Protein AF-0000000080247650 (afdb_homodimer)

Organism: Ramazzottius varieornatus (NCBI:txid947166)

Solvent-accessible surface area (backbone atoms only — not comparable to full-atom values): 14154 Å² total; per-residue (Å²): 107,68,68,38,51,49,52,42,50,51,51,51,51,50,48,49,50,52,47,32,73,72,45,49,34,56,48,49,20,50,27,23,45,45,31,19,51,34,43,67,38,80,85,49,50,74,67,52,28,52,52,46,32,49,57,30,49,45,56,54,50,51,48,49,47,54,49,49,50,53,52,51,50,51,51,49,52,52,50,52,45,45,50,52,36,49,53,53,39,57,72,63,60,78,57,85,84,48,50,66,64,41,52,52,48,38,50,52,42,44,39,49,40,36,53,56,53,54,60,48,43,59,58,51,51,53,52,50,52,54,55,44,55,62,63,75,101,107,67,66,36,51,49,51,42,50,51,51,50,52,51,49,50,52,51,47,33,72,72,44,50,34,57,47,47,20,51,28,23,45,46,32,18,50,35,42,65,40,82,84,50,51,73,67,52,27,52,52,45,32,48,56,30,48,43,55,51,49,49,46,50,48,52,52,50,50,52,51,51,51,52,51,49,52,51,49,53,45,44,51,52,34,48,52,54,39,58,70,63,60,76,56,86,84,49,52,66,64,41,50,51,50,37,50,52,41,44,40,49,41,34,53,56,53,54,62,48,43,59,57,49,51,51,52,48,50,56,55,45,57,63,62,75,102

pLDDT: mean 91.42, std 8.8, range [55.0, 98.5]

InterPro domains:
  IPR008560 Protein of unknown function DUF842, eukaryotic [PF05811] (5-130)
  IPR008560 Protein of unknown function DUF842, eukaryotic [PTHR21096] (1-135)

Radius of gyration: 30.45 Å; Cα contacts (8 Å, |Δi|>4): 215; chains: 2; bounding box: 50×93×48 Å

Secondary structure (DSSP, 8-state):
-HHHHHHHHHHHHHHHHHHIIIIIHHHHHHHHHHHHHHHH-TTS-HHHHHHHHHHHHHHHHHHHHHHHHHHHHHHHHHHHHHHHHHHHHHHH--SGGGHHHHHHHHHHHHHHHHHHHHHHHHHHHHHHHHHHHHHH-/-HHHHHHHHHHHHHHHHHHIIIIIHHHHHHHHHHHHHHHH-TTS-HHHHHHHHHHHHHHHHHHHHHHHHHHHHHHHHHHHHHHHHHHHHHHH--SGGGHHHHHHHHHHHHHHHHHHHHHHHHHHHHHHHHHHHHHH-

Structure (mmCIF, N/CA/C/O backbone):
data_AF-0000000080247650-model_v1
#
loop_
_entity.id
_entity.type
_entity.pdbx_description
1 polymer 'Protein FAM136A'
#
loop_
_atom_site.group_PDB
_atom_site.id
_atom_site.type_symbol
_atom_site.label_atom_id
_atom_site.label_alt_id
_atom_site.label_comp_id
_atom_site.label_asym_id
_atom_site.label_entity_id
_atom_site.label_seq_id
_atom_site.pdbx_PDB_ins_code
_atom_site.Cartn_x
_atom_site.Cartn_y
_atom_site.Cartn_z
_atom_site.occupancy
_atom_site.B_iso_or_equiv
_atom_site.auth_seq_id
_atom_site.auth_comp_id
_atom_site.auth_asym_id
_atom_site.auth_atom_id
_atom_site.pdbx_PDB_model_num
ATOM 1 N N . MET A 1 1 ? -12.008 -36.406 -5.602 1 73.75 1 MET A N 1
ATOM 2 C CA . MET A 1 1 ? -12.094 -35 -6.02 1 73.75 1 MET A CA 1
ATOM 3 C C . MET A 1 1 ? -11.016 -34.156 -5.34 1 73.75 1 MET A C 1
ATOM 5 O O . MET A 1 1 ? -10.391 -33.312 -5.977 1 73.75 1 MET A O 1
ATOM 9 N N . GLU A 1 2 ? -10.586 -34.656 -4.125 1 75.88 2 GLU A N 1
ATOM 10 C CA . GLU A 1 2 ? -9.594 -33.969 -3.318 1 75.88 2 GLU A CA 1
ATOM 11 C C . GLU A 1 2 ? -8.203 -34.062 -3.934 1 75.88 2 GLU A C 1
ATOM 13 O O . GLU A 1 2 ? -7.457 -33.094 -3.965 1 75.88 2 GLU A O 1
ATOM 18 N N . ALA A 1 3 ? -7.969 -35.219 -4.562 1 79.75 3 ALA A N 1
ATOM 19 C CA . ALA A 1 3 ? -6.652 -35.438 -5.156 1 79.75 3 ALA A CA 1
ATOM 20 C C . ALA A 1 3 ? -6.465 -34.562 -6.398 1 79.75 3 ALA A C 1
ATOM 22 O O . ALA A 1 3 ? -5.391 -34 -6.609 1 79.75 3 ALA A O 1
ATOM 23 N N . ALA A 1 4 ? -7.512 -34.375 -7.199 1 84.75 4 ALA A N 1
ATOM 24 C CA . ALA A 1 4 ? -7.449 -33.531 -8.398 1 84.75 4 ALA A CA 1
ATOM 25 C C . ALA A 1 4 ? -7.277 -32.062 -8.031 1 84.75 4 ALA A C 1
ATOM 27 O O . ALA A 1 4 ? -6.484 -31.359 -8.656 1 84.75 4 ALA A O 1
ATOM 28 N N . GLN A 1 5 ? -7.953 -31.719 -7.055 1 89.06 5 GLN A N 1
ATOM 29 C CA . GLN A 1 5 ? -7.855 -30.328 -6.598 1 89.06 5 GLN A CA 1
ATOM 30 C C . GLN A 1 5 ? -6.449 -30.016 -6.098 1 89.06 5 GLN A C 1
ATOM 32 O O . GLN A 1 5 ? -5.898 -28.953 -6.406 1 89.06 5 GLN A O 1
ATOM 37 N N . LYS A 1 6 ? -5.902 -30.875 -5.316 1 92.88 6 LYS A N 1
ATOM 38 C CA . LYS A 1 6 ? -4.562 -30.672 -4.773 1 92.88 6 LYS A CA 1
ATOM 39 C C . LYS A 1 6 ? -3.52 -30.656 -5.883 1 92.88 6 LYS A C 1
ATOM 41 O O . LYS A 1 6 ? -2.566 -29.875 -5.832 1 92.88 6 LYS A O 1
ATOM 46 N N . LYS A 1 7 ? -3.732 -31.484 -6.812 1 92.94 7 LYS A N 1
ATOM 47 C CA . LYS A 1 7 ? -2.826 -31.531 -7.953 1 92.94 7 LYS A CA 1
ATOM 48 C C . LYS A 1 7 ? -2.812 -30.188 -8.688 1 92.94 7 LYS A C 1
ATOM 50 O O . LYS A 1 7 ? -1.747 -29.688 -9.055 1 92.94 7 LYS A O 1
ATOM 55 N N . VAL A 1 8 ? -3.973 -29.625 -8.883 1 93.81 8 VAL A N 1
ATOM 56 C CA . VAL A 1 8 ? -4.094 -28.328 -9.562 1 93.81 8 VAL A CA 1
ATOM 57 C C . VAL A 1 8 ? -3.459 -27.234 -8.703 1 93.81 8 VAL A C 1
ATOM 59 O O . VAL A 1 8 ? -2.711 -26.406 -9.211 1 93.81 8 VAL A O 1
ATOM 62 N N . GLU A 1 9 ? -3.734 -27.297 -7.461 1 94.25 9 GLU A N 1
ATOM 63 C CA . GLU A 1 9 ? -3.184 -26.312 -6.539 1 94.25 9 GLU A CA 1
ATOM 64 C C . GLU A 1 9 ? -1.658 -26.344 -6.539 1 94.25 9 GLU A C 1
ATOM 66 O O . GLU A 1 9 ? -1.009 -25.297 -6.562 1 94.25 9 GLU A O 1
ATOM 71 N N . ASP A 1 10 ? -1.132 -27.484 -6.484 1 95.69 10 ASP A N 1
ATOM 72 C CA . ASP A 1 10 ? 0.319 -27.641 -6.48 1 95.69 10 ASP A CA 1
ATOM 73 C C . ASP A 1 10 ? 0.935 -27.125 -7.777 1 95.69 10 ASP A C 1
ATOM 75 O O . ASP A 1 10 ? 1.983 -26.484 -7.762 1 95.69 10 ASP A O 1
ATOM 79 N N . ALA A 1 11 ? 0.29 -27.438 -8.805 1 95.62 11 ALA A N 1
ATOM 80 C CA . ALA A 1 11 ? 0.782 -27 -10.109 1 95.62 11 ALA A CA 1
ATOM 81 C C . ALA A 1 11 ? 0.75 -25.469 -10.211 1 95.62 11 ALA A C 1
ATOM 83 O O . ALA A 1 11 ? 1.702 -24.859 -10.703 1 95.62 11 ALA A O 1
ATOM 84 N N . VAL A 1 12 ? -0.323 -24.875 -9.742 1 96.06 12 VAL A N 1
ATOM 85 C CA . VAL A 1 12 ? -0.461 -23.422 -9.766 1 96.06 12 VAL A CA 1
ATOM 86 C C . VAL A 1 12 ? 0.596 -22.797 -8.867 1 96.06 12 VAL A C 1
ATOM 88 O O . VAL A 1 12 ? 1.232 -21.812 -9.242 1 96.06 12 VAL A O 1
ATOM 91 N N . ASN A 1 13 ? 0.796 -23.312 -7.703 1 95.69 13 ASN A N 1
ATOM 92 C CA . ASN A 1 13 ? 1.814 -22.812 -6.789 1 95.69 13 ASN A CA 1
ATOM 93 C C . ASN A 1 13 ? 3.211 -22.906 -7.395 1 95.69 13 ASN A C 1
ATOM 95 O O . ASN A 1 13 ? 4.039 -22.016 -7.207 1 95.69 13 ASN A O 1
ATOM 99 N N . GLY A 1 14 ? 3.404 -24 -8.055 1 95.69 14 GLY A N 1
ATOM 100 C CA . GLY A 1 14 ? 4.664 -24.141 -8.766 1 95.69 14 GLY A CA 1
ATOM 101 C C . GLY A 1 14 ? 4.871 -23.078 -9.82 1 95.69 14 GLY A C 1
ATOM 102 O O . GLY A 1 14 ? 5.953 -22.5 -9.922 1 95.69 14 GLY A O 1
ATOM 103 N N . MET A 1 15 ? 3.826 -22.844 -10.531 1 95.75 15 MET A N 1
ATOM 104 C CA . MET A 1 15 ? 3.869 -21.797 -11.547 1 95.75 15 MET A CA 1
ATOM 105 C C . MET A 1 15 ? 4.117 -20.438 -10.914 1 95.75 15 MET A C 1
ATOM 107 O O . MET A 1 15 ? 4.938 -19.656 -11.406 1 95.75 15 MET A O 1
ATOM 111 N N . LEU A 1 16 ? 3.465 -20.156 -9.914 1 96.19 16 LEU A N 1
ATOM 112 C CA . LEU A 1 16 ? 3.602 -18.875 -9.227 1 96.19 16 LEU A CA 1
ATOM 113 C C . LEU A 1 16 ? 5.027 -18.672 -8.719 1 96.19 16 LEU A C 1
ATOM 115 O O . LEU A 1 16 ? 5.586 -17.578 -8.828 1 96.19 16 LEU A O 1
ATOM 119 N N . ASN A 1 17 ? 5.543 -19.656 -8.156 1 95.38 17 ASN A N 1
ATOM 120 C CA . ASN A 1 17 ? 6.91 -19.594 -7.66 1 95.38 17 ASN A CA 1
ATOM 121 C C . ASN A 1 17 ? 7.91 -19.359 -8.789 1 95.38 17 ASN A C 1
ATOM 123 O O . ASN A 1 17 ? 8.883 -18.625 -8.617 1 95.38 17 ASN A O 1
ATOM 127 N N . GLU A 1 18 ? 7.672 -20.031 -9.812 1 95.31 18 GLU A N 1
ATOM 128 C CA . GLU A 1 18 ? 8.539 -19.844 -10.969 1 95.31 18 GLU A CA 1
ATOM 129 C C . GLU A 1 18 ? 8.477 -18.406 -11.484 1 95.31 18 GLU A C 1
ATOM 131 O O . GLU A 1 18 ? 9.508 -17.781 -11.734 1 95.31 18 GLU A O 1
ATOM 136 N N . ILE A 1 19 ? 7.293 -17.891 -11.594 1 95.5 19 ILE A N 1
ATOM 137 C CA . ILE A 1 19 ? 7.086 -16.531 -12.078 1 95.5 19 ILE A CA 1
ATOM 138 C C . ILE A 1 19 ? 7.688 -15.523 -11.094 1 95.5 19 ILE A C 1
ATOM 140 O O . ILE A 1 19 ? 8.32 -14.547 -11.5 1 95.5 19 ILE A O 1
ATOM 144 N N . ASP A 1 20 ? 7.484 -15.75 -9.906 1 95.19 20 ASP A N 1
ATOM 145 C CA . ASP A 1 20 ? 8.016 -14.883 -8.859 1 95.19 20 ASP A CA 1
ATOM 146 C C . ASP A 1 20 ? 9.539 -14.805 -8.938 1 95.19 20 ASP A C 1
ATOM 148 O O . ASP A 1 20 ? 10.102 -13.711 -9.016 1 95.19 20 ASP A O 1
ATOM 152 N N . THR A 1 21 ? 10.18 -15.922 -9.016 1 93.44 21 THR A N 1
ATOM 153 C CA . THR A 1 21 ? 11.633 -15.992 -8.969 1 93.44 21 THR A CA 1
ATOM 154 C C . THR A 1 21 ? 12.242 -15.445 -10.258 1 93.44 21 THR A C 1
ATOM 156 O O . THR A 1 21 ? 13.32 -14.852 -10.234 1 93.44 21 THR A O 1
ATOM 159 N N . SER A 1 22 ? 11.508 -15.555 -11.219 1 91.81 22 SER A N 1
ATOM 160 C CA . SER A 1 22 ? 12.086 -15.164 -12.5 1 91.81 22 SER A CA 1
ATOM 161 C C . SER A 1 22 ? 11.867 -13.68 -12.781 1 91.81 22 SER A C 1
ATOM 163 O O . SER A 1 22 ? 12.719 -13.023 -13.383 1 91.81 22 SER A O 1
ATOM 165 N N . HIS A 1 23 ? 10.703 -13.164 -12.359 1 93.19 23 HIS A N 1
ATOM 166 C CA . HIS A 1 23 ? 10.383 -11.82 -12.828 1 93.19 23 HIS A CA 1
ATOM 167 C C . HIS A 1 23 ? 9.844 -10.961 -11.695 1 93.19 23 HIS A C 1
ATOM 169 O O . HIS A 1 23 ? 10.359 -9.859 -11.445 1 93.19 23 HIS A O 1
ATOM 175 N N . LEU A 1 24 ? 8.906 -11.453 -10.961 1 94.5 24 LEU A N 1
ATOM 176 C CA . LEU A 1 24 ? 8.125 -10.617 -10.062 1 94.5 24 LEU A CA 1
ATOM 177 C C . LEU A 1 24 ? 8.984 -10.102 -8.914 1 94.5 24 LEU A C 1
ATOM 179 O O . LEU A 1 24 ? 8.875 -8.93 -8.531 1 94.5 24 LEU A O 1
ATOM 183 N N . ARG A 1 25 ? 9.797 -10.969 -8.43 1 94.19 25 ARG A N 1
ATOM 184 C CA . ARG A 1 25 ? 10.672 -10.578 -7.324 1 94.19 25 ARG A CA 1
ATOM 185 C C . ARG A 1 25 ? 11.586 -9.43 -7.73 1 94.19 25 ARG A C 1
ATOM 187 O O . 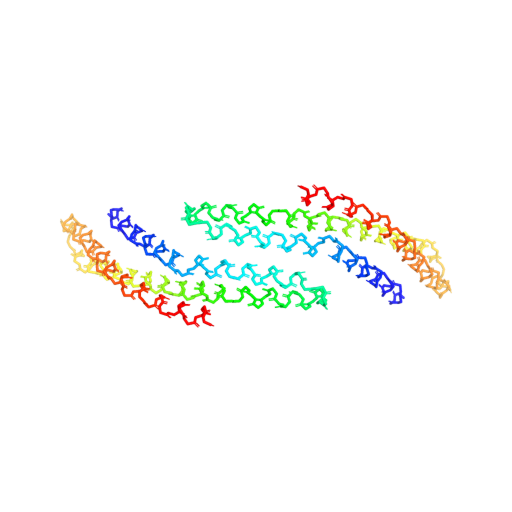ARG A 1 25 ? 11.766 -8.469 -6.977 1 94.19 25 ARG A O 1
ATOM 194 N N . ASN A 1 26 ? 12.141 -9.523 -8.836 1 94 26 ASN A N 1
ATOM 195 C CA . ASN A 1 26 ? 13.016 -8.469 -9.336 1 94 26 ASN A CA 1
ATOM 196 C C . ASN A 1 26 ? 12.25 -7.176 -9.602 1 94 26 ASN A C 1
ATOM 198 O O . ASN A 1 26 ? 12.742 -6.086 -9.312 1 94 26 ASN A O 1
ATOM 202 N N . LEU A 1 27 ? 11.125 -7.332 -10.148 1 95.12 27 LEU A N 1
ATOM 203 C CA . LEU A 1 27 ? 10.281 -6.172 -10.406 1 95.12 27 LEU A CA 1
ATOM 204 C C . LEU A 1 27 ? 9.945 -5.449 -9.102 1 95.12 27 LEU A C 1
ATOM 206 O O . LEU A 1 27 ? 9.977 -4.219 -9.039 1 95.12 27 LEU A O 1
ATOM 210 N N . GLN A 1 28 ? 9.602 -6.164 -8.117 1 96 28 GLN A N 1
ATOM 211 C CA . GLN A 1 28 ? 9.305 -5.586 -6.809 1 96 28 GLN A CA 1
ATOM 212 C C . GLN A 1 28 ? 10.516 -4.867 -6.23 1 96 28 GLN A C 1
ATOM 214 O O . GLN A 1 28 ? 10.406 -3.744 -5.734 1 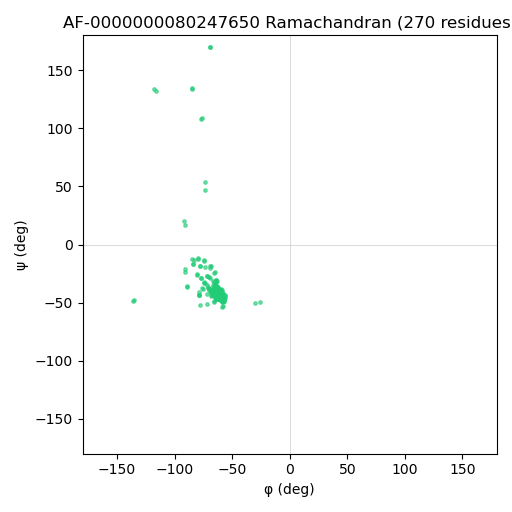96 28 GLN A O 1
ATOM 219 N N . ALA A 1 29 ? 11.695 -5.531 -6.371 1 97.19 29 ALA A N 1
ATOM 220 C CA . ALA A 1 29 ? 12.922 -4.914 -5.883 1 97.19 29 ALA A CA 1
ATOM 221 C C . ALA A 1 29 ? 13.18 -3.576 -6.57 1 97.19 29 ALA A C 1
ATOM 223 O O . ALA A 1 29 ? 13.469 -2.576 -5.91 1 97.19 29 ALA A O 1
ATOM 224 N N . GLN A 1 30 ? 13.055 -3.629 -7.801 1 96.75 30 GLN A N 1
ATOM 225 C CA . GLN A 1 30 ? 13.289 -2.418 -8.578 1 96.75 30 GLN A CA 1
ATOM 226 C C . GLN A 1 30 ? 12.281 -1.33 -8.227 1 96.75 30 GLN A C 1
ATOM 228 O O . GLN A 1 30 ? 12.625 -0.15 -8.156 1 96.75 30 GLN A O 1
ATOM 233 N N . SER A 1 31 ? 11.055 -1.737 -8.086 1 97.5 31 SER A N 1
ATOM 234 C CA . SER A 1 31 ? 10.023 -0.771 -7.73 1 97.5 31 SER A CA 1
ATOM 235 C C . SER A 1 31 ? 10.312 -0.123 -6.383 1 97.5 31 SER A C 1
ATOM 237 O O . SER A 1 31 ? 10.156 1.09 -6.223 1 97.5 31 SER A O 1
ATOM 239 N N . PHE A 1 32 ? 10.719 -0.886 -5.398 1 98.19 32 PHE A N 1
ATOM 240 C CA . PHE A 1 32 ? 11.039 -0.345 -4.082 1 98.19 32 PHE A CA 1
ATOM 241 C C . PHE A 1 32 ? 12.258 0.57 -4.156 1 98.19 32 PHE A C 1
ATOM 243 O O . PHE A 1 32 ? 12.305 1.607 -3.492 1 98.19 32 PHE A O 1
ATOM 250 N N . LYS A 1 33 ? 13.227 0.207 -4.945 1 98.5 33 LYS A N 1
ATOM 251 C CA . LYS A 1 33 ? 14.383 1.075 -5.148 1 98.5 33 LYS A CA 1
ATOM 252 C C . LYS A 1 33 ? 13.977 2.393 -5.801 1 98.5 33 LYS A C 1
ATOM 254 O O . LYS A 1 33 ? 14.484 3.455 -5.438 1 98.5 33 LYS A O 1
ATOM 259 N N . CYS A 1 34 ? 13.148 2.227 -6.742 1 98.06 34 CYS A N 1
ATOM 260 C CA . CYS A 1 34 ? 12.594 3.418 -7.375 1 98.06 34 CYS A CA 1
ATOM 261 C C . CYS A 1 34 ? 11.891 4.301 -6.352 1 98.06 34 CYS A C 1
ATOM 263 O O . CYS A 1 34 ? 12.117 5.512 -6.316 1 98.06 34 CYS A O 1
ATOM 265 N N . CYS A 1 35 ? 11.047 3.754 -5.48 1 98.31 35 CYS A N 1
ATOM 266 C CA . CYS A 1 35 ? 10.344 4.496 -4.441 1 98.31 35 CYS A CA 1
ATOM 267 C C . CYS A 1 35 ? 11.328 5.164 -3.486 1 98.31 35 CYS A C 1
ATOM 269 O O . CYS A 1 35 ? 11.133 6.316 -3.09 1 98.31 35 CYS A O 1
ATOM 271 N N . ALA A 1 36 ? 12.375 4.453 -3.141 1 98.31 36 ALA A N 1
ATOM 272 C CA . ALA A 1 36 ? 13.398 5.016 -2.266 1 98.31 36 ALA A CA 1
ATOM 273 C C . ALA A 1 36 ? 14.062 6.23 -2.912 1 98.31 36 ALA A C 1
ATOM 275 O O . ALA A 1 36 ? 14.312 7.234 -2.244 1 98.31 36 ALA A O 1
ATOM 276 N N . SER A 1 37 ? 14.297 6.102 -4.188 1 98.38 37 SER A N 1
ATOM 277 C CA . SER A 1 37 ? 14.914 7.211 -4.91 1 98.38 37 SER A CA 1
ATOM 278 C C . SER A 1 37 ? 14.016 8.445 -4.91 1 98.38 37 SER A C 1
ATOM 280 O O . SER A 1 37 ? 14.508 9.57 -4.844 1 98.38 37 SER A O 1
ATOM 282 N N . CYS A 1 38 ? 12.734 8.227 -4.992 1 98.12 38 CYS A N 1
ATOM 283 C CA . CYS A 1 38 ? 11.773 9.328 -4.902 1 98.12 38 CYS A CA 1
ATOM 284 C C . CYS A 1 38 ? 11.898 10.047 -3.564 1 98.12 38 CYS A C 1
ATOM 286 O O . CYS A 1 38 ? 11.805 11.273 -3.506 1 98.12 38 CYS A O 1
ATOM 288 N N . CYS A 1 39 ? 12.102 9.328 -2.525 1 97.5 39 CYS A N 1
ATOM 289 C CA . CYS A 1 39 ? 12.172 9.883 -1.177 1 97.5 39 CYS A CA 1
ATOM 290 C C . CYS A 1 39 ? 13.516 10.555 -0.936 1 97.5 39 CYS A C 1
ATOM 292 O O . CYS A 1 39 ? 13.602 11.539 -0.197 1 97.5 39 CYS A O 1
ATOM 294 N N . ASP A 1 40 ? 14.539 10.055 -1.621 1 97.19 40 ASP A N 1
ATOM 295 C CA . ASP A 1 40 ? 15.891 10.578 -1.431 1 97.19 40 ASP A CA 1
ATOM 296 C C . ASP A 1 40 ? 16.078 11.906 -2.164 1 97.19 40 ASP A C 1
ATOM 298 O O . ASP A 1 40 ? 17.016 12.648 -1.891 1 97.19 40 ASP A O 1
ATOM 302 N N . ASP A 1 41 ? 15.203 12.102 -3.061 1 96.38 41 ASP A N 1
ATOM 303 C CA . ASP A 1 41 ? 15.281 13.352 -3.803 1 96.38 41 ASP A CA 1
ATOM 304 C C . ASP A 1 41 ? 14.75 14.516 -2.973 1 96.38 41 ASP A C 1
ATOM 306 O O . ASP A 1 41 ? 13.539 14.734 -2.902 1 96.38 41 ASP A O 1
ATOM 310 N N . THR A 1 42 ? 15.617 15.422 -2.492 1 92.88 42 THR A N 1
ATOM 311 C CA . THR A 1 42 ? 15.258 16.484 -1.556 1 92.88 42 THR A CA 1
ATOM 312 C C . THR A 1 42 ? 14.602 17.641 -2.285 1 92.88 42 THR A C 1
ATOM 314 O O . THR A 1 42 ? 14 18.516 -1.654 1 92.88 42 THR A O 1
ATOM 317 N N . LYS A 1 43 ? 14.672 17.641 -3.51 1 94.88 43 LYS A N 1
ATOM 318 C CA . LYS A 1 43 ? 14.086 18.719 -4.285 1 94.88 43 LYS A CA 1
ATOM 319 C C . LYS A 1 43 ? 12.594 18.5 -4.52 1 94.88 43 LYS A C 1
ATOM 321 O O . LYS A 1 43 ? 11.875 19.422 -4.898 1 94.88 43 LYS A O 1
ATOM 326 N N . LYS A 1 44 ? 12.117 17.344 -4.258 1 95.5 44 LYS A N 1
ATOM 327 C CA . LYS A 1 44 ? 10.711 17.031 -4.504 1 95.5 44 LYS A CA 1
ATOM 328 C C . LYS A 1 44 ? 9.836 17.469 -3.328 1 95.5 44 LYS A C 1
ATOM 330 O O . LYS A 1 44 ? 10.188 17.219 -2.17 1 95.5 44 LYS A O 1
ATOM 335 N N . THR A 1 45 ? 8.797 18.078 -3.744 1 94.25 45 THR A N 1
ATOM 336 C CA . THR A 1 45 ? 7.777 18.359 -2.734 1 94.25 45 THR A CA 1
ATOM 337 C C . THR A 1 45 ? 7.102 17.062 -2.283 1 94.25 45 THR A C 1
ATOM 339 O O . THR A 1 45 ? 7.293 16 -2.896 1 94.25 45 THR A O 1
ATOM 342 N N . MET A 1 46 ? 6.305 17.062 -1.254 1 93.38 46 MET A N 1
ATOM 343 C CA . MET A 1 46 ? 5.559 15.906 -0.77 1 93.38 46 MET A CA 1
ATOM 344 C C . MET A 1 46 ? 4.633 15.367 -1.853 1 93.38 46 MET A C 1
ATOM 346 O O . MET A 1 46 ? 4.531 14.156 -2.037 1 93.38 46 MET A O 1
ATOM 350 N N . GLU A 1 47 ? 3.998 16.281 -2.535 1 94.06 47 GLU A N 1
ATOM 351 C CA . GLU A 1 47 ? 3.068 15.875 -3.586 1 94.06 47 GLU A CA 1
ATOM 352 C C . GLU A 1 47 ? 3.803 15.227 -4.758 1 94.06 47 GLU A C 1
ATOM 354 O O . GLU A 1 47 ? 3.371 14.195 -5.273 1 94.06 47 GLU A O 1
ATOM 359 N N . ASP A 1 48 ? 4.867 15.82 -5.105 1 96.75 48 ASP A N 1
ATOM 360 C CA . ASP A 1 48 ? 5.66 15.273 -6.199 1 96.75 48 ASP A CA 1
ATOM 361 C C . ASP A 1 48 ? 6.23 13.906 -5.832 1 96.75 48 ASP A C 1
ATOM 363 O O . ASP A 1 48 ? 6.285 13 -6.672 1 96.75 48 ASP A O 1
ATOM 367 N N . ARG A 1 49 ? 6.656 13.828 -4.676 1 96.5 49 ARG A N 1
ATOM 368 C CA . ARG A 1 49 ? 7.176 12.555 -4.188 1 96.5 49 ARG A CA 1
ATOM 369 C C . ARG A 1 49 ? 6.098 11.477 -4.215 1 96.5 49 ARG A C 1
ATOM 371 O O . ARG A 1 49 ? 6.355 10.344 -4.645 1 96.5 49 ARG A O 1
ATOM 378 N N . GLN A 1 50 ? 4.895 11.852 -3.797 1 95.75 50 GLN A N 1
ATOM 379 C CA . GLN A 1 50 ? 3.783 10.906 -3.832 1 95.75 50 GLN A CA 1
ATOM 380 C C . GLN A 1 50 ? 3.484 10.461 -5.262 1 95.75 50 GLN A C 1
ATOM 382 O O . GLN A 1 50 ? 3.232 9.281 -5.508 1 95.75 50 GLN A O 1
ATOM 387 N N . ARG A 1 51 ? 3.545 11.336 -6.168 1 97.19 51 ARG A N 1
ATOM 388 C CA . ARG A 1 51 ? 3.346 11 -7.574 1 97.19 51 ARG A CA 1
ATOM 389 C C . ARG A 1 51 ? 4.453 10.086 -8.078 1 97.19 51 ARG A C 1
ATOM 391 O O . ARG A 1 51 ? 4.188 9.117 -8.805 1 97.19 51 ARG A O 1
ATOM 398 N N . CYS A 1 52 ? 5.645 10.43 -7.719 1 97.94 52 CYS A N 1
ATOM 399 C CA . CYS A 1 52 ? 6.797 9.609 -8.078 1 97.94 52 CYS A CA 1
ATOM 400 C C . CYS A 1 52 ? 6.648 8.195 -7.535 1 97.94 52 CYS A C 1
ATOM 402 O O . CYS A 1 52 ? 6.816 7.223 -8.273 1 97.94 52 CYS A O 1
ATOM 404 N N . ILE A 1 53 ? 6.316 8.055 -6.285 1 97.81 53 ILE A N 1
ATOM 405 C CA . ILE A 1 53 ? 6.117 6.758 -5.652 1 97.81 53 ILE A CA 1
ATOM 406 C C . ILE A 1 53 ? 4.992 6.008 -6.359 1 97.81 53 ILE A C 1
ATOM 408 O O . ILE A 1 53 ? 5.105 4.805 -6.617 1 97.81 53 ILE A O 1
ATOM 412 N N . GLY A 1 54 ? 3.938 6.664 -6.676 1 97.44 54 GLY A N 1
ATOM 413 C CA . GLY A 1 54 ? 2.838 6.055 -7.402 1 97.44 54 GLY A CA 1
ATOM 414 C C . GLY A 1 54 ? 3.256 5.48 -8.742 1 97.44 54 GLY A C 1
ATOM 415 O O . GLY A 1 54 ? 2.82 4.391 -9.117 1 97.44 54 GLY A O 1
ATOM 416 N N . SER A 1 55 ? 4.074 6.238 -9.406 1 96.44 55 SER A N 1
ATOM 417 C CA . SER A 1 55 ? 4.59 5.781 -10.695 1 96.44 55 SER A CA 1
ATOM 418 C C . SER A 1 55 ? 5.445 4.527 -10.531 1 96.44 55 SER A C 1
ATOM 420 O O . SER A 1 55 ? 5.367 3.605 -11.352 1 96.44 55 SER A O 1
ATOM 422 N N .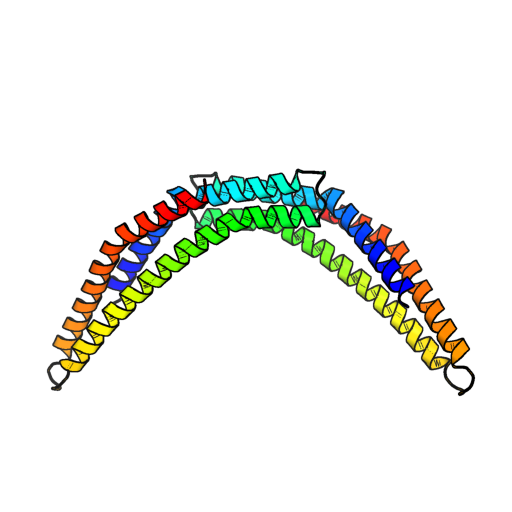 CYS A 1 56 ? 6.199 4.512 -9.523 1 96.56 56 CYS A N 1
ATOM 423 C CA . CYS A 1 56 ? 7.043 3.355 -9.25 1 96.56 56 CYS A CA 1
ATOM 424 C C . CYS A 1 56 ? 6.199 2.123 -8.945 1 96.56 56 CYS A C 1
ATOM 426 O O . CYS A 1 56 ? 6.527 1.019 -9.375 1 96.56 56 CYS A O 1
ATOM 428 N N . MET A 1 57 ? 5.109 2.309 -8.328 1 96.31 57 MET A N 1
ATOM 429 C CA . MET A 1 57 ? 4.273 1.19 -7.895 1 96.31 57 MET A CA 1
ATOM 430 C C . MET A 1 57 ? 3.373 0.716 -9.031 1 96.31 57 MET A C 1
ATOM 432 O O . MET A 1 57 ? 2.85 -0.399 -8.984 1 96.31 57 MET A O 1
ATOM 436 N N . GLU A 1 58 ? 3.264 1.562 -10.008 1 96.19 58 GLU A N 1
ATOM 437 C CA . GLU A 1 58 ? 2.361 1.252 -11.109 1 96.19 58 GLU A CA 1
ATOM 438 C C . GLU A 1 58 ? 2.848 0.035 -11.898 1 96.19 58 GLU A C 1
ATOM 440 O O . GLU A 1 58 ? 2.041 -0.772 -12.359 1 96.19 58 GLU A O 1
ATOM 445 N N . THR A 1 59 ? 4.09 -0.112 -12.07 1 93.38 59 THR A N 1
ATOM 446 C CA . THR A 1 59 ? 4.652 -1.235 -12.812 1 93.38 59 THR A CA 1
ATOM 447 C C . THR A 1 59 ? 4.336 -2.555 -12.117 1 93.38 59 THR A C 1
ATOM 449 O O . THR A 1 59 ? 3.963 -3.533 -12.766 1 93.38 59 THR A O 1
ATOM 452 N N . VAL A 1 60 ? 4.441 -2.574 -10.812 1 94.31 60 VAL A N 1
ATOM 453 C CA . VAL A 1 60 ? 4.137 -3.771 -10.031 1 94.31 60 VAL A CA 1
ATOM 454 C C . VAL A 1 60 ? 2.646 -4.086 -10.125 1 94.31 60 VAL A C 1
ATOM 456 O O . VAL A 1 60 ? 2.256 -5.246 -10.273 1 94.31 60 VAL A O 1
ATOM 459 N N . ALA A 1 61 ? 1.887 -3.051 -10.094 1 96.19 61 ALA A N 1
ATOM 460 C CA . ALA A 1 61 ? 0.441 -3.227 -10.203 1 96.19 61 ALA A CA 1
ATOM 461 C C . ALA A 1 61 ? 0.063 -3.834 -11.547 1 96.19 61 ALA A C 1
ATOM 463 O O . ALA A 1 61 ? -0.776 -4.734 -11.617 1 96.19 61 ALA A O 1
ATOM 464 N N . LYS A 1 62 ? 0.677 -3.342 -12.539 1 96.19 62 LYS A N 1
ATOM 465 C CA . LYS A 1 62 ? 0.419 -3.867 -13.875 1 96.19 62 LYS A CA 1
ATOM 466 C C . LYS A 1 62 ? 0.805 -5.34 -13.977 1 96.19 62 LYS A C 1
ATOM 468 O O . LYS A 1 62 ? 0.081 -6.141 -14.57 1 96.19 62 LYS A O 1
ATOM 473 N N . ALA A 1 63 ? 1.976 -5.637 -13.398 1 95.88 63 ALA A N 1
ATOM 474 C CA . ALA A 1 63 ? 2.424 -7.027 -13.391 1 95.88 63 ALA A CA 1
ATOM 475 C C . ALA A 1 63 ? 1.433 -7.918 -12.656 1 95.88 63 ALA A C 1
ATOM 477 O O . ALA A 1 63 ? 1.12 -9.023 -13.109 1 95.88 63 ALA A O 1
ATOM 478 N N . GLN A 1 64 ? 0.913 -7.473 -11.578 1 95.25 64 GLN A N 1
ATOM 479 C CA . GLN A 1 64 ? -0.071 -8.211 -10.797 1 95.25 64 GLN A CA 1
ATOM 480 C C . GLN A 1 64 ? -1.378 -8.375 -11.57 1 95.25 64 GLN A C 1
ATOM 482 O O . GLN A 1 64 ? -2.037 -9.414 -11.477 1 95.25 64 GLN A O 1
ATOM 487 N N . ASP A 1 65 ? -1.68 -7.371 -12.297 1 96.75 65 ASP A N 1
ATOM 488 C CA . ASP A 1 65 ? -2.889 -7.434 -13.109 1 96.75 65 ASP A CA 1
ATOM 489 C C . ASP A 1 65 ? -2.762 -8.5 -14.195 1 96.75 65 ASP A C 1
ATOM 491 O O . ASP A 1 65 ? -3.699 -9.266 -14.43 1 96.75 65 ASP A O 1
ATOM 495 N N . VAL A 1 66 ? -1.629 -8.516 -14.805 1 96.31 66 VAL A N 1
ATOM 496 C CA . VAL A 1 66 ? -1.367 -9.523 -15.828 1 96.31 66 VAL A CA 1
ATOM 497 C C . VAL A 1 66 ? -1.511 -10.922 -15.227 1 96.31 66 VAL A C 1
ATOM 499 O O . VAL A 1 66 ? -2.23 -11.766 -15.766 1 96.31 66 VAL A O 1
ATOM 502 N N . LEU A 1 67 ? -0.811 -11.141 -14.164 1 96.19 67 LEU A N 1
ATOM 503 C CA . LEU A 1 67 ? -0.871 -12.438 -13.5 1 96.19 67 LEU A CA 1
ATOM 504 C C . LEU A 1 67 ? -2.297 -12.766 -13.07 1 96.19 67 LEU A C 1
ATOM 506 O O . LEU A 1 67 ? -2.764 -13.891 -13.258 1 96.19 67 LEU A O 1
ATOM 510 N N . GLY A 1 68 ? -3.021 -11.812 -12.5 1 95.94 68 GLY A N 1
ATOM 511 C CA . GLY A 1 68 ? -4.395 -12.008 -12.062 1 95.94 68 GLY A CA 1
ATOM 512 C C . GLY A 1 68 ? -5.332 -12.398 -13.195 1 95.94 68 GLY A C 1
ATOM 513 O O . GLY A 1 68 ? -6.168 -13.289 -13.031 1 95.94 68 GLY A O 1
ATOM 514 N N . HIS A 1 69 ? -5.129 -11.758 -14.25 1 96.56 69 HIS A N 1
ATOM 515 C CA . HIS A 1 69 ? -5.961 -12.062 -15.414 1 96.56 69 HIS A CA 1
ATOM 516 C C . HIS A 1 69 ? -5.73 -13.484 -15.906 1 96.56 69 HIS A C 1
ATOM 518 O O . HIS A 1 69 ? -6.688 -14.219 -16.172 1 96.56 69 HIS A O 1
ATOM 524 N N . GLU A 1 70 ? -4.5 -13.82 -15.945 1 95.75 70 GLU A N 1
ATOM 525 C CA . GLU A 1 70 ? -4.168 -15.156 -16.406 1 95.75 70 GLU A CA 1
ATOM 526 C C . GLU A 1 70 ? -4.711 -16.219 -15.461 1 95.75 70 GLU A C 1
ATOM 528 O O . GLU A 1 70 ? -5.215 -17.266 -15.906 1 95.75 70 GLU A O 1
ATOM 533 N N . LEU A 1 71 ? -4.598 -15.961 -14.219 1 94.94 71 LEU A N 1
ATOM 534 C CA . LEU A 1 71 ? -5.098 -16.891 -13.219 1 94.94 71 LEU A CA 1
ATOM 535 C C . LEU A 1 71 ? -6.621 -17 -13.281 1 94.94 71 LEU A C 1
ATOM 537 O O . LEU A 1 71 ? -7.184 -18.078 -13.148 1 94.94 71 LEU A O 1
ATOM 541 N N . ASN A 1 72 ? -7.258 -15.883 -13.516 1 96.38 72 ASN A N 1
ATOM 542 C CA . ASN A 1 72 ? -8.711 -15.875 -13.664 1 96.38 72 ASN A CA 1
ATOM 543 C C . ASN A 1 72 ? -9.148 -16.688 -14.883 1 96.38 72 ASN A C 1
ATOM 545 O O . ASN A 1 72 ? -10.125 -17.438 -14.812 1 96.38 72 ASN A O 1
ATOM 549 N N . ASP A 1 73 ? -8.43 -16.547 -15.93 1 95.69 73 ASP A N 1
ATOM 550 C CA . ASP A 1 73 ? -8.727 -17.312 -17.141 1 95.69 73 ASP A CA 1
ATOM 551 C C . ASP A 1 73 ? -8.539 -18.797 -16.906 1 95.69 73 ASP A C 1
ATOM 553 O O . ASP A 1 73 ? -9.383 -19.609 -17.297 1 95.69 73 ASP A O 1
ATOM 557 N N . PHE A 1 74 ? -7.465 -19.125 -16.281 1 95.38 74 PHE A N 1
ATOM 558 C CA . PHE A 1 74 ? -7.191 -20.516 -15.969 1 95.38 74 PHE A CA 1
ATOM 559 C C . PHE A 1 74 ? -8.297 -21.109 -15.102 1 95.38 74 PHE A C 1
ATOM 561 O O . PHE A 1 74 ? -8.781 -22.219 -15.367 1 95.38 74 PHE A O 1
ATOM 568 N N . GLN A 1 75 ? -8.727 -20.391 -14.156 1 93.75 75 GLN A N 1
ATOM 569 C CA . GLN A 1 75 ? -9.805 -20.828 -13.273 1 93.75 75 GLN A CA 1
ATOM 570 C C . GLN A 1 75 ? -11.109 -21.016 -14.039 1 93.75 75 GLN A C 1
ATOM 572 O O . GLN A 1 75 ? -11.859 -21.953 -13.789 1 93.75 75 GLN A O 1
ATOM 577 N N . GLY A 1 76 ? -11.367 -20.094 -14.93 1 95.44 76 GLY A N 1
ATOM 578 C CA . GLY A 1 76 ? -12.531 -20.219 -15.789 1 95.44 76 GLY A CA 1
ATOM 579 C C . GLY A 1 76 ? -12.508 -21.484 -16.641 1 95.44 76 GLY A C 1
ATOM 580 O O . GLY A 1 76 ? -13.531 -22.156 -16.781 1 95.44 76 GLY A O 1
ATOM 581 N N . ARG A 1 77 ? -11.398 -21.828 -17.188 1 94.81 77 ARG A N 1
ATOM 582 C CA . ARG A 1 77 ? -11.25 -23.031 -18 1 94.81 77 ARG A CA 1
ATOM 583 C C . ARG A 1 77 ? -11.523 -24.281 -17.172 1 94.81 77 ARG A C 1
ATOM 585 O O . ARG A 1 77 ? -12.234 -25.188 -17.641 1 94.81 77 ARG A O 1
ATOM 592 N N . ILE A 1 78 ? -11.008 -24.25 -15.945 1 93.62 78 ILE A N 1
ATOM 593 C CA . ILE A 1 78 ? -11.219 -25.406 -15.07 1 93.62 78 ILE A CA 1
ATOM 594 C C . ILE A 1 78 ? -12.695 -25.531 -14.719 1 93.62 78 ILE A C 1
ATOM 596 O O . ILE A 1 78 ? -13.25 -26.625 -14.719 1 93.62 78 ILE A O 1
ATOM 600 N N . GLU A 1 79 ? -13.312 -24.469 -14.484 1 94.06 79 GLU A N 1
ATOM 601 C CA . GLU A 1 79 ? -14.734 -24.469 -14.141 1 94.06 79 GLU A CA 1
ATOM 602 C C . GLU A 1 79 ? -15.586 -24.984 -15.289 1 94.06 79 GLU A C 1
ATOM 604 O O . GLU A 1 79 ? -16.469 -25.812 -15.086 1 94.06 79 GLU A O 1
ATOM 609 N N . ARG A 1 80 ? -15.297 -24.516 -16.469 1 95.81 80 ARG A N 1
ATOM 610 C CA . ARG A 1 80 ? -16.031 -24.969 -17.641 1 95.81 80 ARG A CA 1
ATOM 611 C C . ARG A 1 80 ? -15.82 -26.453 -17.875 1 95.81 80 ARG A C 1
ATOM 613 O O . ARG A 1 80 ? -16.75 -27.172 -18.234 1 95.81 80 ARG A O 1
ATOM 620 N N . CYS A 1 81 ? -14.625 -26.891 -17.688 1 95.44 81 CYS A N 1
ATOM 621 C CA . CYS A 1 81 ? -14.305 -28.312 -17.844 1 95.44 81 CYS A CA 1
ATOM 622 C C . CYS A 1 81 ? -15.109 -29.156 -16.875 1 95.44 81 CYS A C 1
ATOM 624 O O . CYS A 1 81 ? -15.695 -30.172 -17.266 1 95.44 81 CYS A O 1
ATOM 626 N N . ILE A 1 82 ? -15.219 -28.688 -15.594 1 93.81 82 ILE A N 1
ATOM 627 C CA . ILE A 1 82 ? -15.93 -29.438 -14.555 1 93.81 82 ILE A CA 1
ATOM 628 C C . ILE A 1 82 ? -17.438 -29.406 -14.836 1 93.81 82 ILE A C 1
ATOM 630 O O . ILE A 1 82 ? -18.125 -30.406 -14.617 1 93.81 82 ILE A O 1
ATOM 634 N N . MET A 1 83 ? -17.906 -28.297 -15.328 1 94.81 83 MET A N 1
ATOM 635 C CA . MET A 1 83 ? -19.328 -28.188 -15.68 1 94.81 83 MET A CA 1
ATOM 636 C C . MET A 1 83 ? -19.688 -29.188 -16.781 1 94.81 83 MET A C 1
ATOM 638 O O . MET A 1 83 ? -20.766 -29.781 -16.766 1 94.81 83 MET A O 1
ATOM 642 N N . SER A 1 84 ? -18.828 -29.406 -17.766 1 95.31 84 SER A N 1
ATOM 643 C CA . SER A 1 84 ? -19.031 -30.391 -18.812 1 95.31 84 SER A CA 1
ATOM 644 C C . SER A 1 84 ? -19.141 -31.797 -18.234 1 95.31 84 SER A C 1
ATOM 646 O O . SER A 1 84 ? -19.984 -32.594 -18.656 1 95.31 84 SER A O 1
ATOM 648 N N . CYS A 1 85 ? -18.25 -32.062 -17.234 1 93.31 85 CYS A N 1
ATOM 649 C CA . CYS A 1 85 ? -18.312 -33.344 -16.562 1 93.31 85 CYS A CA 1
ATOM 650 C C . CYS A 1 85 ? -19.656 -33.5 -15.844 1 93.31 85 CYS A C 1
ATOM 652 O O . CYS A 1 85 ? -20.25 -34.594 -15.883 1 93.31 85 CYS A O 1
ATOM 654 N N . GLN A 1 86 ? -20.188 -32.469 -15.273 1 90.94 86 GLN A N 1
ATOM 655 C CA . GLN A 1 86 ? -21.469 -32.5 -14.578 1 90.94 86 GLN A CA 1
ATOM 656 C C . GLN A 1 86 ? -22.625 -32.781 -15.539 1 90.94 86 GLN A C 1
ATOM 658 O O . GLN A 1 86 ? -23.516 -33.594 -15.25 1 90.94 86 GLN A O 1
ATOM 663 N N . ASP A 1 87 ? -22.656 -32.062 -16.609 1 92.12 87 ASP A N 1
ATOM 664 C CA . ASP A 1 87 ? -23.672 -32.25 -17.625 1 92.12 87 ASP A CA 1
ATOM 665 C C . ASP A 1 87 ? -23.688 -33.688 -18.141 1 92.12 87 ASP A C 1
ATOM 667 O O . ASP A 1 87 ? -24.75 -34.281 -18.281 1 92.12 87 ASP A O 1
ATOM 671 N N . GLU A 1 88 ? -22.516 -34.25 -18.391 1 88.5 88 GLU A N 1
ATOM 672 C CA . GLU A 1 88 ? -22.406 -35.656 -18.844 1 88.5 88 GLU A CA 1
ATOM 673 C C . GLU A 1 88 ? -22.969 -36.625 -17.812 1 88.5 88 GLU A C 1
ATOM 675 O O . GLU A 1 88 ? -23.609 -37.594 -18.172 1 88.5 88 GLU A O 1
ATOM 680 N N . MET A 1 89 ? -22.688 -36.281 -16.547 1 87.31 89 MET A N 1
ATOM 681 C CA . MET A 1 89 ? -23.203 -37.125 -15.461 1 87.31 89 MET A CA 1
ATOM 682 C C . MET A 1 89 ? -24.719 -37.094 -15.438 1 87.31 89 MET A C 1
ATOM 684 O O . MET A 1 89 ? -25.359 -38.125 -15.328 1 87.31 89 MET A O 1
ATOM 688 N N . LYS A 1 90 ? -25.25 -35.906 -15.586 1 86.19 90 LYS A N 1
ATOM 689 C CA . LYS A 1 90 ? -26.703 -35.75 -15.562 1 86.19 90 LYS A CA 1
ATOM 690 C C . LYS A 1 90 ? -27.344 -36.5 -16.719 1 86.19 90 LYS A C 1
ATOM 692 O O . LYS A 1 90 ? -28.438 -37.062 -16.562 1 86.19 90 LYS A O 1
ATOM 697 N N . ASP A 1 91 ? -26.734 -36.531 -17.828 1 85.06 91 ASP A N 1
ATOM 698 C CA . ASP A 1 91 ? -27.266 -37.188 -19.031 1 85.06 91 ASP A CA 1
ATOM 699 C C . ASP A 1 91 ?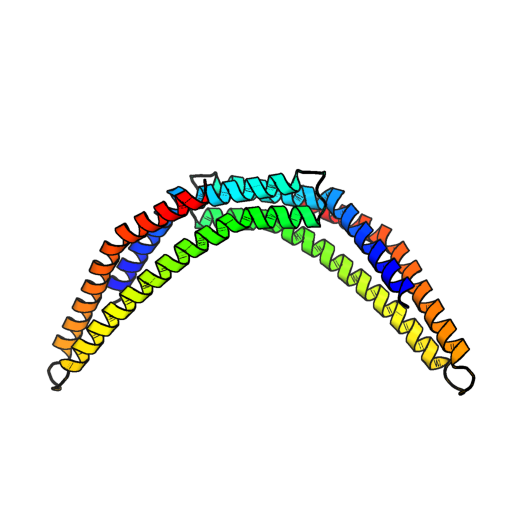 -27.266 -38.719 -18.844 1 85.06 91 ASP A C 1
ATOM 701 O O . ASP A 1 91 ? -28.078 -39.406 -19.438 1 85.06 91 ASP A O 1
ATOM 705 N N . LYS A 1 92 ? -26.344 -39.156 -18.047 1 81 92 LYS A N 1
ATOM 706 C CA . LYS A 1 92 ? -26.188 -40.625 -17.891 1 81 92 LYS A CA 1
ATOM 707 C C . LYS A 1 92 ? -27.031 -41.125 -16.734 1 81 92 LYS A C 1
ATOM 709 O O . LYS A 1 92 ? -27.266 -42.344 -16.625 1 81 92 LYS A O 1
ATOM 714 N N . VAL A 1 93 ? -27.422 -40.219 -15.75 1 76.81 93 VAL A N 1
ATOM 715 C CA . VAL A 1 93 ? -28.188 -40.625 -14.586 1 76.81 93 VAL A CA 1
ATOM 716 C C . VAL A 1 93 ? -29.641 -40.906 -15 1 76.81 93 VAL A C 1
ATOM 718 O O . VAL A 1 93 ? -30.375 -39.969 -15.352 1 76.81 93 VAL A O 1
ATOM 721 N N . THR A 1 94 ? -30.047 -41.656 -15.875 1 68.06 94 THR A N 1
ATOM 722 C CA . THR A 1 94 ? -31.453 -42 -16.141 1 68.06 94 THR A CA 1
ATOM 723 C C . THR A 1 94 ? -31.938 -43.031 -15.125 1 68.06 94 THR A C 1
ATOM 725 O O . THR A 1 94 ? -33.125 -43.062 -14.766 1 68.06 94 THR A O 1
ATOM 728 N N . ASP A 1 95 ? -31.312 -44.344 -14.758 1 60.25 95 ASP A N 1
ATOM 729 C CA . ASP A 1 95 ? -31.859 -45.438 -13.945 1 60.25 95 ASP A CA 1
ATOM 730 C C . ASP A 1 95 ? -31 -45.656 -12.695 1 60.25 95 ASP A C 1
ATOM 732 O O . ASP A 1 95 ? -29.812 -45.344 -12.68 1 60.25 95 ASP A O 1
ATOM 736 N N . LYS A 1 96 ? -31.734 -45.75 -11.773 1 57.62 96 LYS A N 1
ATOM 737 C CA . LYS A 1 96 ? -31.391 -45.875 -10.359 1 57.62 96 LYS A CA 1
ATOM 738 C C . LYS A 1 96 ? -30.047 -46.594 -10.18 1 57.62 96 LYS A C 1
ATOM 740 O O . LYS A 1 96 ? -29.312 -46.281 -9.242 1 57.62 96 LYS A O 1
ATOM 745 N N . SER A 1 97 ? -29.766 -47.688 -10.727 1 55.66 97 SER A N 1
ATOM 746 C CA . SER A 1 97 ? -28.703 -48.688 -10.531 1 55.66 97 SER A CA 1
ATOM 747 C C . SER A 1 97 ? -27.359 -48.125 -10.977 1 55.66 97 SER A C 1
ATOM 749 O O . SER A 1 97 ? -26.312 -48.5 -10.461 1 55.66 97 SER A O 1
ATOM 751 N N . LEU A 1 98 ? -27.25 -47.062 -11.828 1 58.78 98 LEU A N 1
ATOM 752 C CA . LEU A 1 98 ? -26.141 -46.531 -12.617 1 58.78 98 LEU A CA 1
ATOM 753 C C . LEU A 1 98 ? -25.375 -45.469 -11.82 1 58.78 98 LEU A C 1
ATOM 755 O O . LEU A 1 98 ? -24.375 -44.938 -12.297 1 58.78 98 LEU A O 1
ATOM 759 N N . SER A 1 99 ? -25.688 -45.562 -10.414 1 69.5 99 SER A N 1
ATOM 760 C CA . SER A 1 99 ? -25.266 -44.438 -9.625 1 69.5 99 SER A CA 1
ATOM 761 C C . SER A 1 99 ? -23.766 -44.5 -9.312 1 69.5 99 SER A C 1
ATOM 763 O O . SER A 1 99 ? -23.047 -43.531 -9.453 1 69.5 99 SER A O 1
ATOM 765 N N . LYS A 1 100 ? -23.312 -45.75 -8.938 1 78.56 100 LYS A N 1
ATOM 766 C CA . LYS A 1 100 ? -21.891 -45.875 -8.578 1 78.56 100 LYS A CA 1
ATOM 767 C C . LYS A 1 100 ? -21 -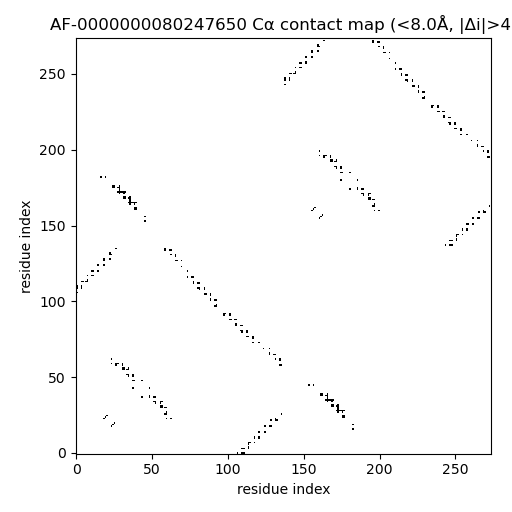45.688 -9.805 1 78.56 100 LYS A C 1
ATOM 769 O O . LYS A 1 100 ? -19.953 -45.031 -9.727 1 78.56 100 LYS A O 1
ATOM 774 N N . LYS A 1 101 ? -21.391 -46.312 -10.898 1 80.5 101 LYS A N 1
ATOM 775 C CA . LYS A 1 101 ? -20.609 -46.219 -12.133 1 80.5 101 LYS A CA 1
ATOM 776 C C . LYS A 1 101 ? -20.594 -44.781 -12.648 1 80.5 101 LYS A C 1
ATOM 778 O O . LYS A 1 101 ? -19.562 -44.312 -13.141 1 80.5 101 LYS A O 1
ATOM 783 N N . VAL A 1 102 ? -21.641 -44.062 -12.383 1 81.56 102 VAL A N 1
ATOM 784 C CA . VAL A 1 102 ? -21.766 -42.688 -12.836 1 81.56 102 VAL A CA 1
ATOM 785 C C . VAL A 1 102 ? -20.875 -41.781 -11.984 1 81.56 102 VAL A C 1
ATOM 787 O O . VAL A 1 102 ? -20.203 -40.875 -12.508 1 81.56 102 VAL A O 1
ATOM 790 N N . THR A 1 103 ? -20.844 -42.125 -10.672 1 82.31 103 THR A N 1
ATOM 791 C CA . THR A 1 103 ? -20 -41.344 -9.766 1 82.31 103 THR A CA 1
ATOM 792 C C . THR A 1 103 ? -18.516 -41.562 -10.094 1 82.31 103 THR A C 1
ATOM 794 O O . THR A 1 103 ? -17.734 -40.625 -10.055 1 82.31 103 THR A O 1
ATOM 797 N N . ALA A 1 104 ? -18.234 -42.812 -10.414 1 86.19 104 ALA A N 1
ATOM 798 C CA . ALA A 1 104 ? -16.844 -43.125 -10.766 1 86.19 104 ALA A CA 1
ATOM 799 C C . ALA A 1 104 ? -16.438 -42.438 -12.062 1 86.19 104 ALA A C 1
ATOM 801 O O . ALA A 1 104 ? -15.32 -41.938 -12.188 1 86.19 104 ALA A O 1
ATOM 802 N N . HIS A 1 105 ? -17.375 -42.438 -12.953 1 86.31 105 HIS A N 1
ATOM 803 C CA . HIS A 1 105 ? -17.109 -41.75 -14.219 1 86.31 105 HIS A CA 1
ATOM 804 C C . HIS A 1 105 ? -16.906 -40.25 -14.023 1 86.31 105 HIS A C 1
ATOM 806 O O . HIS A 1 105 ? -16.031 -39.656 -14.625 1 86.31 105 HIS A O 1
ATOM 812 N N . TYR A 1 106 ? -17.734 -39.625 -13.195 1 88.81 106 TYR A N 1
ATOM 813 C CA . TYR 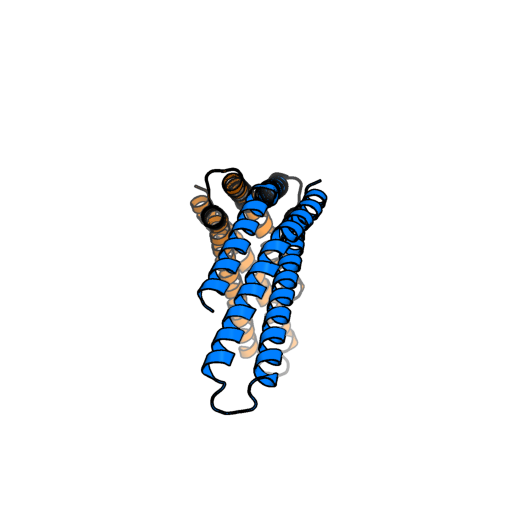A 1 106 ? -17.609 -38.188 -12.875 1 88.81 106 TYR A CA 1
ATOM 814 C C . TYR A 1 106 ? -16.25 -37.875 -12.281 1 88.81 106 TYR A C 1
ATOM 816 O O . TYR A 1 106 ? -15.594 -36.938 -12.688 1 88.81 106 TYR A O 1
ATOM 824 N N . GLU A 1 107 ? -15.789 -38.688 -11.352 1 88.5 107 GLU A N 1
ATOM 825 C CA . GLU A 1 107 ? -14.492 -38.5 -10.703 1 88.5 107 GLU A CA 1
ATOM 826 C C . GLU A 1 107 ? -13.352 -38.594 -11.711 1 88.5 107 GLU A C 1
ATOM 828 O O . GLU A 1 107 ? -12.414 -37.812 -11.672 1 88.5 107 GLU A O 1
ATOM 833 N N . GLU A 1 108 ? -13.492 -39.594 -12.57 1 91.62 108 GLU A N 1
ATOM 834 C CA . GLU A 1 108 ? -12.484 -39.719 -13.617 1 91.62 108 GLU A CA 1
ATOM 835 C C . GLU A 1 108 ? -12.484 -38.5 -14.547 1 91.62 108 GLU A C 1
ATOM 837 O O . GLU A 1 108 ? -11.422 -38.062 -14.969 1 91.62 108 GLU A O 1
ATOM 842 N N . CYS A 1 109 ? -13.578 -38.031 -14.812 1 92.38 109 CYS A N 1
ATOM 843 C CA . CYS A 1 109 ? -13.734 -36.875 -15.672 1 92.38 109 CYS A CA 1
ATOM 844 C C . CYS A 1 109 ? -13.07 -35.656 -15.047 1 92.38 109 CYS A C 1
ATOM 846 O O . CYS A 1 109 ? -12.336 -34.906 -15.719 1 92.38 109 CYS A O 1
ATOM 848 N N . VAL A 1 110 ? -13.258 -35.406 -13.789 1 92 110 VAL A N 1
ATOM 849 C CA . VAL A 1 110 ? -12.68 -34.281 -13.07 1 92 110 VAL A CA 1
ATOM 850 C C . VAL A 1 110 ? -11.164 -34.406 -13.055 1 92 110 VAL A C 1
ATOM 852 O O . VAL A 1 110 ? -10.453 -33.406 -13.219 1 92 110 VAL A O 1
ATOM 855 N N . ILE A 1 111 ? -10.688 -35.562 -12.898 1 93.25 111 ILE A N 1
ATOM 856 C CA . ILE A 1 111 ? -9.25 -35.812 -12.906 1 93.25 111 ILE A CA 1
ATOM 857 C C . ILE A 1 111 ? -8.68 -35.469 -14.281 1 93.25 111 ILE A C 1
ATOM 859 O O . ILE A 1 111 ? -7.617 -34.844 -14.383 1 93.25 111 ILE A O 1
ATOM 863 N N . GLN A 1 112 ? -9.398 -35.875 -15.266 1 93.31 112 GLN A N 1
ATOM 864 C CA . GLN A 1 112 ? -8.961 -35.531 -16.625 1 93.31 112 GLN A CA 1
ATOM 865 C C . GLN A 1 112 ? -8.945 -34.031 -16.844 1 93.31 112 GLN A C 1
ATOM 867 O O . GLN A 1 112 ? -8.055 -33.5 -17.531 1 93.31 112 GLN A O 1
ATOM 872 N N . CYS A 1 113 ? -9.938 -33.344 -16.312 1 93.31 113 CYS A N 1
ATOM 873 C CA . CYS A 1 113 ? -9.969 -31.891 -16.391 1 93.31 113 CYS A CA 1
ATOM 874 C C . CYS A 1 113 ? -8.734 -31.281 -15.742 1 93.31 113 CYS A C 1
ATOM 876 O O . CYS A 1 113 ? -8.102 -30.391 -16.312 1 93.31 113 CYS A O 1
ATOM 878 N N . ALA A 1 114 ? -8.43 -31.734 -14.547 1 93.31 114 ALA A N 1
ATOM 879 C CA . ALA A 1 114 ? -7.25 -31.25 -13.844 1 93.31 114 ALA A CA 1
ATOM 880 C C . ALA A 1 114 ? -5.984 -31.469 -14.664 1 93.31 114 ALA A C 1
ATOM 882 O O . ALA A 1 114 ? -5.199 -30.547 -14.867 1 93.31 114 ALA A O 1
ATOM 883 N N . ASP A 1 115 ? -5.82 -32.656 -15.172 1 93.69 115 ASP A N 1
ATOM 884 C CA . ASP A 1 115 ? -4.617 -33 -15.914 1 93.69 115 ASP A CA 1
ATOM 885 C C . ASP A 1 115 ? -4.477 -32.156 -17.188 1 93.69 115 ASP A C 1
ATOM 887 O O . ASP A 1 115 ? -3.395 -31.656 -17.484 1 93.69 115 ASP A O 1
ATOM 891 N N . THR A 1 116 ? -5.555 -32.031 -17.891 1 92.69 116 THR A N 1
ATOM 892 C CA . THR A 1 116 ? -5.559 -31.281 -19.125 1 92.69 116 THR A CA 1
ATOM 893 C C . THR A 1 116 ? -5.18 -29.812 -18.859 1 92.69 116 THR A C 1
ATOM 895 O O . THR A 1 116 ? -4.336 -29.25 -19.562 1 92.69 116 THR A O 1
ATOM 898 N N . ASN A 1 117 ? -5.812 -29.281 -17.844 1 93.44 117 ASN A N 1
ATOM 899 C CA . ASN A 1 117 ? -5.582 -27.859 -17.578 1 93.44 117 ASN A CA 1
ATOM 900 C C . ASN A 1 117 ? -4.211 -27.625 -16.953 1 93.44 117 ASN A C 1
ATOM 902 O O . ASN A 1 117 ? -3.59 -26.594 -17.188 1 93.44 117 ASN A O 1
ATOM 906 N N . ILE A 1 118 ? -3.674 -28.5 -16.172 1 95 118 ILE A N 1
ATOM 907 C CA . ILE A 1 118 ? -2.32 -28.406 -15.625 1 95 118 ILE A CA 1
ATOM 908 C C . ILE A 1 118 ? -1.312 -28.359 -16.766 1 95 118 ILE A C 1
ATOM 910 O O . ILE A 1 118 ? -0.341 -27.594 -16.719 1 95 118 ILE A O 1
ATOM 914 N N . ARG A 1 119 ? -1.588 -29.125 -17.797 1 93.81 119 ARG A N 1
ATOM 915 C CA . ARG A 1 119 ? -0.713 -29.109 -18.953 1 93.81 119 ARG A CA 1
ATOM 916 C C . ARG A 1 119 ? -0.717 -27.75 -19.625 1 93.81 119 ARG A C 1
ATOM 918 O O . ARG A 1 119 ? 0.307 -27.297 -20.156 1 93.81 119 ARG A O 1
ATOM 925 N N . ALA A 1 120 ? -1.81 -27.094 -19.562 1 93 120 ALA A N 1
ATOM 926 C CA . ALA A 1 120 ? -1.953 -25.781 -20.203 1 93 120 ALA A CA 1
ATOM 927 C C . ALA A 1 120 ? -1.203 -24.703 -19.406 1 93 120 ALA A C 1
ATOM 929 O O . ALA A 1 120 ? -0.944 -23.625 -19.922 1 93 120 ALA A O 1
ATOM 930 N N . LEU A 1 121 ? -0.774 -24.984 -18.156 1 95.19 121 LEU A N 1
ATOM 931 C CA . LEU A 1 121 ? -0.135 -24 -17.297 1 95.19 121 LEU A CA 1
ATOM 932 C C . LEU A 1 121 ? 1.224 -23.594 -17.859 1 95.19 121 LEU A C 1
ATOM 934 O O . LEU A 1 121 ? 1.683 -22.469 -17.609 1 95.19 121 LEU A O 1
ATOM 938 N N . SER A 1 122 ? 1.845 -24.547 -18.516 1 93.5 122 SER A N 1
ATOM 939 C CA . SER A 1 122 ? 3.123 -24.203 -19.141 1 93.5 122 SER A CA 1
ATOM 940 C C . SER A 1 122 ? 2.965 -23.062 -20.125 1 93.5 122 SER A C 1
ATOM 942 O O . SER A 1 122 ? 3.795 -22.156 -20.172 1 93.5 122 SER A O 1
ATOM 944 N N . GLY A 1 123 ? 1.899 -23.156 -20.906 1 94.31 123 GLY A N 1
ATOM 945 C CA . GLY A 1 123 ? 1.599 -22.078 -21.828 1 94.31 123 GLY A CA 1
ATOM 946 C C . GLY A 1 123 ? 1.277 -20.766 -21.125 1 94.31 123 GLY A C 1
ATOM 947 O O . GLY A 1 123 ? 1.731 -19.703 -21.547 1 94.31 123 GLY A O 1
ATOM 948 N N . VAL A 1 124 ? 0.558 -20.859 -20.062 1 94.81 124 VAL A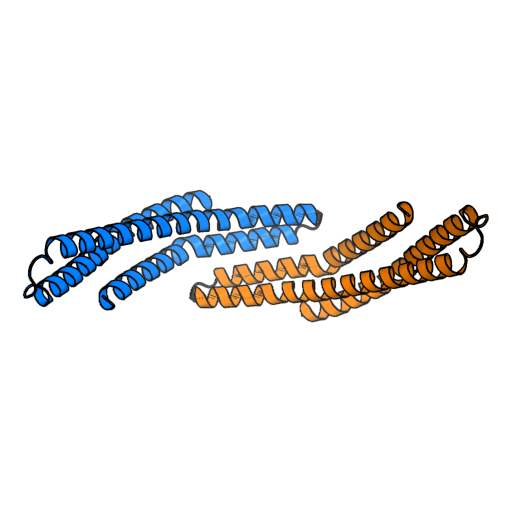 N 1
ATOM 949 C CA . VAL A 1 124 ? 0.207 -19.688 -19.266 1 94.81 124 VAL A CA 1
ATOM 950 C C . VAL A 1 124 ? 1.474 -19.047 -18.719 1 94.81 124 VAL A C 1
ATOM 952 O O . VAL A 1 124 ? 1.632 -17.828 -18.781 1 94.81 124 VAL A O 1
ATOM 955 N N . THR A 1 125 ? 2.365 -19.844 -18.172 1 96.19 125 THR A N 1
ATOM 956 C CA . THR A 1 125 ? 3.617 -19.359 -17.594 1 96.19 125 THR A CA 1
ATOM 957 C C . THR A 1 125 ? 4.414 -18.578 -18.641 1 96.19 125 THR A C 1
ATOM 959 O O . THR A 1 125 ? 4.883 -17.469 -18.359 1 96.19 125 THR A O 1
ATOM 962 N N . LYS A 1 126 ? 4.492 -19.125 -19.797 1 94.94 126 LYS A N 1
ATOM 963 C CA . LYS A 1 126 ? 5.258 -18.484 -20.859 1 94.94 126 LYS A CA 1
ATOM 964 C C . LYS A 1 126 ? 4.625 -17.156 -21.266 1 94.94 126 LYS A C 1
ATOM 966 O O . LYS A 1 126 ? 5.328 -16.172 -21.484 1 94.94 126 LYS A O 1
ATOM 971 N N . ARG A 1 127 ? 3.402 -17.125 -21.344 1 94.62 127 ARG A N 1
ATOM 972 C CA . ARG A 1 127 ? 2.68 -15.914 -21.703 1 94.62 127 ARG A CA 1
ATOM 973 C C . ARG A 1 127 ? 2.881 -14.828 -20.656 1 94.62 127 ARG A C 1
ATOM 975 O O . ARG A 1 127 ? 3.145 -13.672 -20.984 1 94.62 127 ARG A O 1
ATOM 982 N N . VAL A 1 128 ? 2.748 -15.227 -19.438 1 95.69 128 VAL A N 1
ATOM 983 C CA . VAL A 1 128 ? 2.916 -14.289 -18.328 1 95.69 128 VAL A CA 1
ATOM 984 C C . VAL A 1 128 ? 4.344 -13.742 -18.328 1 95.69 128 VAL A C 1
ATOM 986 O O . VAL A 1 128 ? 4.555 -12.539 -18.188 1 95.69 128 VAL A O 1
ATOM 989 N N . GLN A 1 129 ? 5.297 -14.609 -18.5 1 94.56 129 GLN A N 1
ATOM 990 C CA . GLN A 1 129 ? 6.695 -14.195 -18.5 1 94.56 129 GLN A CA 1
ATOM 991 C C . GLN A 1 129 ? 6.98 -13.211 -19.641 1 94.56 129 GLN A C 1
ATOM 993 O O . GLN A 1 129 ? 7.707 -12.234 -19.453 1 94.56 129 GLN A O 1
ATOM 998 N N . THR A 1 130 ? 6.391 -13.492 -20.75 1 94.56 130 THR A N 1
ATOM 999 C CA . THR A 1 130 ? 6.551 -12.602 -21.891 1 94.56 130 THR A CA 1
ATOM 1000 C C . THR A 1 130 ? 5.953 -11.234 -21.594 1 94.56 130 THR A C 1
ATOM 1002 O O . THR A 1 130 ? 6.578 -10.203 -21.875 1 94.56 130 THR A O 1
ATOM 1005 N N . GLN A 1 131 ? 4.801 -11.219 -21.047 1 93.81 131 GLN A N 1
ATOM 1006 C CA . GLN A 1 131 ? 4.141 -9.961 -20.719 1 93.81 131 GLN A CA 1
ATOM 1007 C C . GLN A 1 131 ? 4.91 -9.195 -19.641 1 93.81 131 GLN A C 1
ATOM 1009 O O . GLN A 1 131 ? 5.047 -7.977 -19.719 1 93.81 131 GLN A O 1
ATOM 1014 N N . LEU A 1 132 ? 5.367 -9.898 -18.625 1 93.62 132 LEU A N 1
ATOM 1015 C CA . LEU A 1 132 ? 6.113 -9.281 -17.547 1 93.62 132 LEU A CA 1
ATOM 1016 C C . LEU A 1 132 ? 7.43 -8.703 -18.047 1 93.62 132 LEU A C 1
ATOM 1018 O O . LEU A 1 132 ? 7.879 -7.656 -17.562 1 93.62 132 LEU A O 1
ATOM 1022 N N . SER A 1 133 ? 8.047 -9.359 -19.016 1 92.5 133 SER A N 1
ATOM 1023 C CA . SER A 1 133 ? 9.305 -8.883 -19.562 1 92.5 133 SER A CA 1
ATOM 1024 C C . SER A 1 133 ? 9.125 -7.543 -20.281 1 92.5 133 SER A C 1
ATOM 1026 O O . SER A 1 133 ? 10.07 -6.75 -20.375 1 92.5 133 SER A O 1
ATOM 1028 N N . LYS A 1 134 ? 7.895 -7.277 -20.734 1 90 134 LYS A N 1
ATOM 1029 C CA . LYS A 1 134 ? 7.602 -6.02 -21.406 1 90 134 LYS A CA 1
ATOM 1030 C C . LYS A 1 134 ? 7.391 -4.887 -20.406 1 90 134 LYS A C 1
ATOM 1032 O O . LYS A 1 134 ? 7.523 -3.711 -20.766 1 90 134 LYS A O 1
ATOM 1037 N N . ILE A 1 135 ? 7.008 -5.23 -19.266 1 86.5 135 ILE A N 1
ATOM 1038 C CA . ILE A 1 135 ? 6.746 -4.246 -18.219 1 86.5 135 ILE A CA 1
ATOM 1039 C C . ILE A 1 135 ? 8.07 -3.787 -17.594 1 86.5 135 ILE A C 1
ATOM 1041 O O . ILE A 1 135 ? 8.234 -2.609 -17.281 1 86.5 135 ILE A O 1
ATOM 1045 N N . VAL A 1 136 ? 9.086 -4.652 -17.266 1 70.94 136 VAL A N 1
ATOM 1046 C CA . VAL A 1 136 ? 10.344 -4.355 -16.609 1 70.94 136 VAL A CA 1
ATOM 1047 C C . VAL A 1 136 ? 11.242 -3.545 -17.531 1 70.94 136 VAL A C 1
ATOM 1049 O O . VAL A 1 136 ? 12.094 -2.777 -17.078 1 70.94 136 VAL A O 1
ATOM 1052 N N . LYS A 1 137 ? 11.047 -3.484 -18.844 1 58.47 137 LYS A N 1
ATOM 1053 C CA . LYS A 1 137 ? 11.961 -2.75 -19.703 1 58.47 137 LYS A CA 1
ATOM 1054 C C . LYS A 1 137 ? 11.742 -1.245 -19.594 1 58.47 137 LYS A C 1
ATOM 1056 O O . LYS A 1 137 ? 10.609 -0.794 -19.406 1 58.47 137 LYS A O 1
ATOM 1061 N N . MET B 1 1 ? -14.5 33.969 9.43 1 72.38 1 MET B N 1
ATOM 1062 C CA . MET B 1 1 ? -14.289 32.562 9.812 1 72.38 1 MET B CA 1
ATOM 1063 C C . MET B 1 1 ? -13.352 31.875 8.836 1 72.38 1 MET B C 1
ATOM 1065 O O . MET B 1 1 ? -12.469 31.109 9.25 1 72.38 1 MET B O 1
ATOM 1069 N N . GLU B 1 2 ? -13.352 32.438 7.562 1 75.5 2 GLU B N 1
ATOM 1070 C CA . GLU B 1 2 ? -12.555 31.828 6.496 1 75.5 2 GLU B CA 1
ATOM 1071 C C . GLU B 1 2 ? -11.07 32.125 6.695 1 75.5 2 GLU B C 1
ATOM 1073 O O . GLU B 1 2 ? -10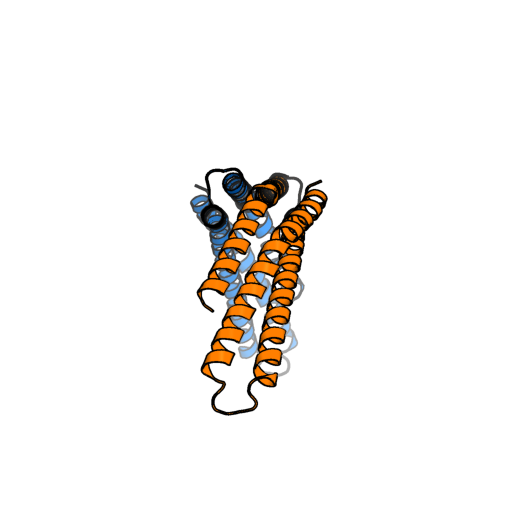.227 31.25 6.496 1 75.5 2 GLU B O 1
ATOM 1078 N N . ALA B 1 3 ? -10.82 33.312 7.246 1 79.75 3 ALA B N 1
ATOM 1079 C CA . ALA B 1 3 ? -9.43 33.719 7.449 1 79.75 3 ALA B CA 1
ATOM 1080 C C . ALA B 1 3 ? -8.789 32.875 8.57 1 79.75 3 ALA B C 1
ATOM 1082 O O . ALA B 1 3 ? -7.633 32.469 8.461 1 79.75 3 ALA B O 1
ATOM 1083 N N . ALA B 1 4 ? -9.508 32.562 9.633 1 84.75 4 ALA B N 1
ATOM 1084 C CA . ALA B 1 4 ? -9.008 31.781 10.75 1 84.75 4 ALA B CA 1
ATOM 1085 C C . ALA B 1 4 ? -8.758 30.328 10.32 1 84.75 4 ALA B C 1
ATOM 1087 O O . ALA B 1 4 ? -7.738 29.734 10.688 1 84.75 4 ALA B O 1
ATOM 1088 N N . GLN B 1 5 ? -9.633 29.875 9.562 1 88.81 5 GLN B N 1
ATOM 1089 C CA . GLN B 1 5 ? -9.492 28.516 9.07 1 88.81 5 GLN B CA 1
ATOM 1090 C C . GLN B 1 5 ? -8.258 28.375 8.195 1 88.81 5 GLN B C 1
ATOM 1092 O O . GLN B 1 5 ? -7.512 27.391 8.312 1 88.81 5 GLN B O 1
ATOM 1097 N N . LYS B 1 6 ? -8.062 29.281 7.293 1 92.88 6 LYS B N 1
ATOM 1098 C CA . LYS B 1 6 ? -6.918 29.25 6.391 1 92.88 6 LYS B CA 1
ATOM 1099 C C . LYS B 1 6 ? -5.605 29.375 7.164 1 92.88 6 LYS B C 1
ATOM 1101 O O . LYS B 1 6 ? -4.617 28.719 6.828 1 92.88 6 LYS B O 1
ATOM 1106 N N . LYS B 1 7 ? -5.664 30.203 8.148 1 92.81 7 LYS B N 1
ATOM 1107 C CA . LYS B 1 7 ? -4.484 30.375 8.992 1 92.81 7 LYS B CA 1
ATOM 1108 C C . LYS B 1 7 ? -4.094 29.062 9.664 1 92.81 7 LYS B C 1
ATOM 1110 O O . LYS B 1 7 ? -2.912 28.703 9.703 1 92.81 7 LYS B O 1
ATOM 1115 N N . VAL B 1 8 ? -5.07 28.359 10.156 1 93.81 8 VAL B N 1
ATOM 1116 C CA . VAL B 1 8 ? -4.828 27.078 10.812 1 93.81 8 VAL B CA 1
ATOM 1117 C C . VAL B 1 8 ? -4.328 26.062 9.789 1 93.81 8 VAL B C 1
ATOM 1119 O O . VAL B 1 8 ? -3.365 25.328 10.047 1 93.81 8 VAL B O 1
ATOM 1122 N N . GLU B 1 9 ? -4.945 26.062 8.672 1 94.19 9 GLU B N 1
ATOM 1123 C CA . GLU B 1 9 ? -4.555 25.141 7.609 1 94.19 9 GLU B CA 1
ATOM 1124 C C . GLU B 1 9 ? -3.107 25.359 7.184 1 94.19 9 GLU B C 1
ATOM 1126 O O . GLU B 1 9 ? -2.35 24.406 7.004 1 94.19 9 GLU B O 1
ATOM 1131 N N . ASP B 1 10 ? -2.762 26.562 7 1 95.62 10 ASP B N 1
ATOM 1132 C CA . ASP B 1 10 ? -1.404 26.906 6.59 1 95.62 10 ASP B CA 1
ATOM 1133 C C . ASP B 1 10 ? -0.388 26.5 7.652 1 95.62 10 ASP B C 1
ATOM 1135 O O . ASP B 1 10 ? 0.686 25.984 7.328 1 95.62 10 ASP B O 1
ATOM 1139 N N . ALA B 1 11 ? -0.763 26.75 8.836 1 95.56 11 ALA B N 1
ATOM 1140 C CA . ALA B 1 11 ? 0.127 26.391 9.938 1 95.56 11 ALA B CA 1
ATOM 1141 C C . ALA B 1 11 ? 0.32 24.875 10.016 1 95.56 11 ALA B C 1
ATOM 1143 O O . ALA B 1 11 ? 1.44 24.391 10.203 1 95.56 11 ALA B O 1
ATOM 1144 N N . VAL B 1 12 ? -0.759 24.141 9.852 1 96 12 VAL B N 1
ATOM 1145 C CA . VAL B 1 12 ? -0.698 22.688 9.891 1 96 12 VAL B CA 1
ATOM 1146 C C . VAL B 1 12 ? 0.134 22.172 8.711 1 96 12 VAL B C 1
ATOM 1148 O O . VAL B 1 12 ? 0.971 21.281 8.875 1 96 12 VAL B O 1
ATOM 1151 N N . ASN B 1 13 ? -0.07 22.703 7.543 1 95.62 13 ASN B N 1
ATOM 1152 C CA . ASN B 1 13 ? 0.705 22.312 6.371 1 95.62 13 ASN B CA 1
ATOM 1153 C C . ASN B 1 13 ? 2.191 22.594 6.559 1 95.62 13 ASN B C 1
ATOM 1155 O O . ASN B 1 13 ? 3.039 21.812 6.125 1 95.62 13 ASN B O 1
ATOM 1159 N N . GLY B 1 14 ? 2.424 23.719 7.156 1 95.62 14 GLY B N 1
ATOM 1160 C CA . GLY B 1 14 ? 3.807 24.031 7.488 1 95.62 14 GLY B CA 1
ATOM 1161 C C . GLY B 1 14 ? 4.434 23.016 8.43 1 95.62 14 GLY B C 1
ATOM 1162 O O . GLY B 1 14 ? 5.566 22.578 8.211 1 95.62 14 GLY B O 1
ATOM 1163 N N . MET B 1 15 ? 3.666 22.672 9.391 1 95.69 15 MET B N 1
ATOM 1164 C CA . MET B 1 15 ? 4.125 21.656 10.336 1 95.69 15 MET B CA 1
ATOM 1165 C C . MET B 1 15 ? 4.359 20.328 9.641 1 95.69 15 MET B C 1
ATOM 1167 O O . MET B 1 15 ? 5.375 19.672 9.867 1 95.69 15 MET B O 1
ATOM 1171 N N . LEU B 1 16 ? 3.494 19.938 8.859 1 96.19 16 LEU B N 1
ATOM 1172 C CA . LEU B 1 16 ? 3.596 18.672 8.141 1 96.19 16 LEU B CA 1
ATOM 1173 C C . LEU B 1 16 ? 4.832 18.656 7.246 1 96.19 16 LEU B C 1
ATOM 1175 O O . LEU B 1 16 ? 5.531 17.641 7.172 1 96.19 16 LEU B O 1
ATOM 1179 N N . ASN B 1 17 ? 5.035 19.688 6.574 1 95.44 17 ASN B N 1
ATOM 1180 C CA . ASN B 1 17 ? 6.207 19.797 5.711 1 95.44 17 ASN B CA 1
ATOM 1181 C C . ASN B 1 17 ? 7.504 19.703 6.508 1 95.44 17 ASN B C 1
ATOM 1183 O O . ASN B 1 17 ? 8.477 19.094 6.062 1 95.44 17 ASN B O 1
ATOM 1187 N N . GLU B 1 18 ? 7.488 20.359 7.566 1 95.25 18 GLU B N 1
ATOM 1188 C CA . GLU B 1 18 ? 8.664 20.297 8.43 1 95.25 18 GLU B CA 1
ATOM 1189 C C . GLU B 1 18 ? 8.922 18.875 8.914 1 95.25 18 GLU B C 1
ATOM 1191 O O . GLU B 1 18 ? 10.055 18.391 8.859 1 95.25 18 GLU B O 1
ATOM 1196 N N . ILE B 1 19 ? 7.902 18.219 9.352 1 95.56 19 ILE B N 1
ATOM 1197 C CA . ILE B 1 19 ? 8.016 16.844 9.852 1 95.56 19 ILE B CA 1
ATOM 1198 C C . ILE B 1 19 ? 8.445 15.914 8.719 1 95.56 19 ILE B C 1
ATOM 1200 O O . ILE B 1 19 ? 9.281 15.031 8.914 1 95.56 19 ILE B O 1
ATOM 1204 N N . ASP B 1 20 ? 7.875 16.094 7.633 1 95.12 20 ASP B N 1
ATOM 1205 C CA . ASP B 1 20 ? 8.195 15.281 6.461 1 95.12 20 ASP B CA 1
ATOM 1206 C C . ASP B 1 20 ? 9.68 15.398 6.109 1 95.12 20 ASP B C 1
ATOM 1208 O O . ASP B 1 20 ? 10.375 14.391 5.996 1 95.12 20 ASP B O 1
ATOM 1212 N N . THR B 1 21 ? 10.172 16.594 6.027 1 93.38 21 THR B N 1
ATOM 1213 C CA . THR B 1 21 ? 11.531 16.844 5.574 1 93.38 21 THR B CA 1
ATOM 1214 C C . THR B 1 21 ? 12.539 16.406 6.633 1 93.38 21 THR B C 1
ATOM 1216 O O . THR B 1 21 ? 13.641 15.961 6.301 1 93.38 21 THR B O 1
ATOM 1219 N N . SER B 1 22 ? 12.102 16.438 7.762 1 91.75 22 SER B N 1
ATOM 1220 C CA . SER B 1 22 ? 13.062 16.156 8.82 1 91.75 22 SER B CA 1
ATOM 1221 C C . SER B 1 22 ? 13.117 14.664 9.125 1 91.75 22 SER B C 1
ATOM 1223 O O . SER B 1 22 ? 14.188 14.133 9.453 1 91.75 22 SER B O 1
ATOM 1225 N N . HIS B 1 23 ? 11.961 13.992 9.055 1 93.19 23 HIS B N 1
ATOM 1226 C CA . HIS B 1 23 ? 11.969 12.633 9.57 1 93.19 23 HIS B CA 1
ATOM 1227 C C . HIS B 1 23 ? 11.242 11.68 8.625 1 93.19 23 HIS B C 1
ATOM 1229 O O . HIS B 1 23 ? 11.797 10.656 8.219 1 93.19 23 HIS B O 1
ATOM 1235 N N . LEU B 1 24 ? 10.086 12.039 8.188 1 94.38 24 LEU B N 1
ATOM 1236 C CA . LEU B 1 24 ? 9.195 11.086 7.523 1 94.38 24 LEU B CA 1
ATOM 1237 C C . LEU B 1 24 ? 9.758 10.664 6.172 1 94.38 24 LEU B C 1
ATOM 1239 O O . LEU B 1 24 ? 9.703 9.484 5.812 1 94.38 24 LEU B O 1
ATOM 1243 N N . ARG B 1 25 ? 10.273 11.609 5.496 1 94.25 25 ARG B N 1
ATOM 1244 C CA . ARG B 1 25 ? 10.852 11.32 4.188 1 94.25 25 ARG B CA 1
ATOM 1245 C C . ARG B 1 25 ? 11.984 10.305 4.301 1 94.25 25 ARG B C 1
ATOM 1247 O O . ARG B 1 25 ? 12.062 9.359 3.514 1 94.25 25 ARG B O 1
ATOM 1254 N N . ASN B 1 26 ? 12.812 10.5 5.219 1 94 26 ASN B N 1
ATOM 1255 C CA . ASN B 1 26 ? 13.922 9.578 5.438 1 94 26 ASN B CA 1
ATOM 1256 C C . ASN B 1 26 ? 13.43 8.203 5.875 1 94 26 ASN B C 1
ATOM 1258 O O . ASN B 1 26 ? 13.961 7.18 5.441 1 94 26 ASN B O 1
ATOM 1262 N N . LEU B 1 27 ? 12.5 8.234 6.727 1 95.12 27 LEU B N 1
ATOM 1263 C CA . LEU B 1 27 ? 11.922 6.977 7.184 1 95.12 27 LEU B CA 1
ATOM 1264 C C . LEU B 1 27 ? 11.328 6.195 6.016 1 95.12 27 LEU B C 1
ATOM 1266 O O . LEU B 1 27 ? 11.508 4.98 5.922 1 95.12 27 LEU B O 1
ATOM 1270 N N . GLN B 1 28 ? 10.633 6.836 5.176 1 96 28 GLN B N 1
ATOM 1271 C CA . GLN B 1 28 ? 10.055 6.199 3.996 1 96 28 GLN B CA 1
ATOM 1272 C C . GLN B 1 28 ? 11.148 5.633 3.09 1 96 28 GLN B C 1
ATOM 1274 O O . GLN B 1 28 ? 11.039 4.496 2.625 1 96 28 GLN B O 1
ATOM 1279 N N . ALA B 1 29 ? 12.211 6.453 2.912 1 97.19 29 ALA B N 1
ATOM 1280 C CA . ALA B 1 29 ? 13.328 5.988 2.088 1 97.19 29 ALA B CA 1
ATOM 1281 C C . ALA B 1 29 ? 13.93 4.707 2.658 1 97.19 29 ALA B C 1
ATOM 1283 O O . ALA B 1 29 ? 14.156 3.74 1.925 1 97.19 29 ALA B O 1
ATOM 1284 N N . GLN B 1 30 ? 14.148 4.766 3.875 1 96.75 30 GLN B N 1
ATOM 1285 C CA . GLN B 1 30 ? 14.734 3.609 4.539 1 96.75 30 GLN B CA 1
ATOM 1286 C C . GLN B 1 30 ? 13.82 2.395 4.453 1 96.75 30 GLN B C 1
ATOM 1288 O O . GLN B 1 30 ? 14.281 1.268 4.266 1 96.75 30 GLN B O 1
ATOM 1293 N N . SER B 1 31 ? 12.578 2.637 4.676 1 97.5 31 SER B N 1
ATOM 1294 C CA . SER B 1 31 ? 11.617 1.539 4.602 1 97.5 31 SER B CA 1
ATOM 1295 C C . SER B 1 31 ? 11.602 0.911 3.213 1 97.5 31 SER B C 1
ATOM 1297 O O . SER B 1 31 ? 11.562 -0.314 3.08 1 97.5 31 SER B O 1
ATOM 1299 N N . PHE B 1 32 ? 11.602 1.704 2.166 1 98.19 32 PHE B N 1
ATOM 1300 C CA . PHE B 1 32 ? 11.617 1.184 0.803 1 98.19 32 PHE B CA 1
ATOM 1301 C C . PHE B 1 32 ? 12.906 0.427 0.524 1 98.19 32 PHE B C 1
ATOM 1303 O O . PHE B 1 32 ? 12.898 -0.609 -0.143 1 98.19 32 PHE B O 1
ATOM 1310 N N . LYS B 1 33 ? 14.016 0.939 1.022 1 98.5 33 LYS B N 1
ATOM 1311 C CA . LYS B 1 33 ? 15.281 0.225 0.884 1 98.5 33 LYS B CA 1
ATOM 1312 C C . LYS B 1 33 ? 15.234 -1.121 1.6 1 98.5 33 LYS B C 1
ATOM 1314 O O . LYS B 1 33 ? 15.75 -2.119 1.093 1 98.5 33 LYS B O 1
ATOM 1319 N N . CYS B 1 34 ? 14.695 -1.046 2.738 1 98.06 34 CYS B N 1
ATOM 1320 C CA . CYS B 1 34 ? 14.492 -2.285 3.479 1 98.06 34 CYS B CA 1
ATOM 1321 C C . CYS B 1 34 ? 13.656 -3.271 2.672 1 98.06 34 CYS B C 1
ATOM 1323 O O . CYS B 1 34 ? 14.016 -4.445 2.553 1 98.06 34 CYS B O 1
ATOM 1325 N N . CYS B 1 35 ? 12.539 -2.865 2.076 1 98.31 35 CYS B N 1
ATOM 1326 C CA . CYS B 1 35 ? 11.68 -3.713 1.259 1 98.31 35 CYS B CA 1
ATOM 1327 C C . CYS B 1 35 ? 12.438 -4.266 0.058 1 98.31 35 CYS B C 1
ATOM 1329 O O . CYS B 1 35 ? 12.289 -5.438 -0.289 1 98.31 35 CYS B O 1
ATOM 1331 N N . ALA B 1 36 ? 13.242 -3.418 -0.55 1 98.25 36 ALA B N 1
ATOM 1332 C CA . ALA B 1 36 ? 14.047 -3.865 -1.682 1 98.25 36 ALA B CA 1
ATOM 1333 C C . ALA B 1 36 ? 15.008 -4.973 -1.264 1 98.25 36 ALA B C 1
ATOM 1335 O O . ALA B 1 36 ? 15.195 -5.949 -1.992 1 98.25 36 ALA B O 1
ATOM 1336 N N . SER B 1 37 ? 15.586 -4.785 -0.098 1 98.38 37 SER B N 1
ATOM 1337 C CA . SER B 1 37 ? 16.516 -5.793 0.407 1 98.38 37 SER B CA 1
ATOM 1338 C C . SER B 1 37 ? 15.812 -7.129 0.628 1 98.38 37 SER B C 1
ATOM 1340 O O . SER B 1 37 ? 16.406 -8.188 0.413 1 98.38 37 SER B O 1
ATOM 1342 N N . CYS B 1 38 ? 14.578 -7.09 1.065 1 98.12 38 CYS B N 1
ATOM 1343 C CA . CYS B 1 38 ? 13.781 -8.305 1.221 1 98.12 38 CYS B CA 1
ATOM 1344 C C . CYS B 1 38 ? 13.625 -9.023 -0.113 1 98.12 38 CYS B C 1
ATOM 1346 O O . CYS B 1 38 ? 13.672 -10.25 -0.168 1 98.12 38 CYS B O 1
ATOM 1348 N N . CYS B 1 39 ? 13.438 -8.305 -1.164 1 97.5 39 CYS B N 1
ATOM 1349 C CA . CYS B 1 39 ? 13.203 -8.867 -2.49 1 97.5 39 CYS B CA 1
ATOM 1350 C C . CYS B 1 39 ? 14.5 -9.367 -3.105 1 97.5 39 CYS B C 1
ATOM 1352 O O . CYS B 1 39 ? 14.5 -10.336 -3.865 1 97.5 39 CYS B O 1
ATOM 1354 N N . ASP B 1 40 ? 15.609 -8.727 -2.711 1 97.19 40 ASP B N 1
ATOM 1355 C CA . ASP B 1 40 ? 16.906 -9.078 -3.277 1 97.19 40 ASP B CA 1
ATOM 1356 C C . ASP B 1 40 ? 17.453 -10.359 -2.645 1 97.19 40 ASP B C 1
ATOM 1358 O O . ASP B 1 40 ? 18.375 -10.977 -3.182 1 97.19 40 ASP B O 1
ATOM 1362 N N . ASP B 1 41 ? 16.906 -10.641 -1.555 1 96.38 41 ASP B N 1
ATOM 1363 C CA . ASP B 1 41 ? 17.344 -11.859 -0.887 1 96.38 41 ASP B CA 1
ATOM 1364 C C . ASP B 1 41 ? 16.75 -13.102 -1.563 1 96.38 41 ASP B C 1
ATOM 1366 O O . ASP B 1 41 ? 15.609 -13.469 -1.306 1 96.38 41 ASP B O 1
ATOM 1370 N N . THR B 1 42 ? 17.578 -13.898 -2.281 1 92.75 42 THR B N 1
ATOM 1371 C CA . THR B 1 42 ? 17.109 -15.016 -3.104 1 92.75 42 THR B CA 1
ATOM 1372 C C . THR B 1 42 ? 16.828 -16.234 -2.244 1 92.75 42 THR B C 1
ATOM 1374 O O . THR B 1 42 ? 16.188 -17.203 -2.703 1 92.75 42 THR B O 1
ATOM 1377 N N . LYS B 1 43 ? 17.219 -16.203 -1.072 1 94.81 43 LYS B N 1
ATOM 1378 C CA . LYS B 1 43 ? 17.016 -17.344 -0.187 1 94.81 43 LYS B CA 1
ATOM 1379 C C . LYS B 1 43 ? 15.625 -17.297 0.447 1 94.81 43 LYS B C 1
ATOM 1381 O O . LYS B 1 43 ? 15.148 -18.297 0.988 1 94.81 43 LYS B O 1
ATOM 1386 N N . LYS B 1 44 ? 14.953 -16.234 0.353 1 95.5 44 LYS B N 1
ATOM 1387 C CA . LYS B 1 44 ? 13.641 -16.094 0.981 1 95.5 44 LYS B CA 1
ATOM 1388 C C . LYS B 1 44 ? 12.539 -16.656 0.08 1 95.5 44 LYS B C 1
ATOM 1390 O O . LYS B 1 44 ? 12.531 -16.391 -1.125 1 95.5 44 LYS B O 1
ATOM 1395 N N . THR B 1 45 ? 11.742 -17.391 0.745 1 94.12 45 THR B N 1
ATOM 1396 C CA . THR B 1 45 ? 10.531 -17.797 0.046 1 94.12 45 THR B CA 1
ATOM 1397 C C . THR B 1 45 ? 9.594 -16.609 -0.176 1 94.12 45 THR B C 1
ATOM 1399 O O . THR B 1 45 ? 9.812 -15.539 0.385 1 94.12 45 THR B O 1
ATOM 1402 N N . MET B 1 46 ? 8.562 -16.734 -0.948 1 93.44 46 MET B N 1
ATOM 1403 C CA . MET B 1 46 ? 7.57 -15.688 -1.186 1 93.44 46 MET B CA 1
ATOM 1404 C C . MET B 1 46 ? 6.914 -15.25 0.12 1 93.44 46 MET B C 1
ATOM 1406 O O . MET B 1 46 ? 6.711 -14.055 0.35 1 93.44 46 MET B O 1
ATOM 1410 N N . GLU B 1 47 ? 6.609 -16.219 0.931 1 94 47 GLU B N 1
ATOM 1411 C CA . GLU B 1 47 ? 5.957 -15.93 2.203 1 94 47 GLU B CA 1
ATOM 1412 C C . GLU B 1 47 ? 6.895 -15.18 3.143 1 94 47 GLU B C 1
ATOM 1414 O O . GLU B 1 47 ? 6.492 -14.195 3.777 1 94 47 GLU B O 1
ATOM 1419 N N . ASP B 1 48 ? 8.07 -15.625 3.168 1 96.69 48 ASP B N 1
ATOM 1420 C CA . ASP B 1 48 ? 9.055 -14.961 4.016 1 96.69 48 ASP B CA 1
ATOM 1421 C C . ASP B 1 48 ? 9.328 -13.531 3.537 1 96.69 48 ASP B C 1
ATOM 1423 O O . ASP B 1 48 ? 9.492 -12.625 4.348 1 96.69 48 ASP B O 1
ATOM 1427 N N . ARG B 1 49 ? 9.398 -13.406 2.307 1 96.5 49 ARG B N 1
ATOM 1428 C CA . ARG B 1 49 ? 9.602 -12.086 1.719 1 96.5 49 ARG B CA 1
ATOM 1429 C C . ARG B 1 49 ? 8.445 -11.156 2.064 1 96.5 49 ARG B C 1
ATOM 1431 O O . ARG B 1 49 ? 8.656 -9.992 2.422 1 96.5 49 ARG B O 1
ATOM 1438 N N . GLN B 1 50 ? 7.23 -11.695 1.982 1 95.75 50 GLN B N 1
ATOM 1439 C CA . GLN B 1 50 ? 6.059 -10.906 2.338 1 95.75 50 GLN B CA 1
ATOM 1440 C C . GLN B 1 50 ? 6.109 -10.477 3.801 1 95.75 50 GLN B C 1
ATOM 1442 O O . GLN B 1 50 ? 5.785 -9.328 4.129 1 95.75 50 GLN B O 1
ATOM 1447 N N . ARG B 1 51 ? 6.535 -11.32 4.645 1 97.19 51 ARG B N 1
ATOM 1448 C CA . ARG B 1 51 ? 6.688 -10.984 6.059 1 97.19 51 ARG B CA 1
ATOM 1449 C C . ARG B 1 51 ? 7.766 -9.93 6.258 1 97.19 51 ARG B C 1
ATOM 1451 O O . ARG B 1 51 ? 7.59 -8.992 7.047 1 97.19 51 ARG B O 1
ATOM 1458 N N . CYS B 1 52 ? 8.844 -10.141 5.582 1 97.88 52 CYS B N 1
ATOM 1459 C CA . CYS B 1 52 ? 9.938 -9.172 5.625 1 97.88 52 CYS B CA 1
ATOM 1460 C C . CYS B 1 52 ? 9.469 -7.797 5.172 1 97.88 52 CYS B C 1
ATOM 1462 O O . CYS B 1 52 ? 9.703 -6.797 5.852 1 97.88 52 CYS B O 1
ATOM 1464 N N . ILE B 1 53 ? 8.789 -7.711 4.066 1 97.81 53 ILE B N 1
ATOM 1465 C CA . ILE B 1 53 ? 8.258 -6.461 3.535 1 97.81 53 ILE B CA 1
ATOM 1466 C C . ILE B 1 53 ? 7.281 -5.848 4.539 1 97.81 53 ILE B C 1
ATOM 1468 O O . ILE B 1 53 ? 7.305 -4.637 4.777 1 97.81 53 ILE B O 1
ATOM 1472 N N . GLY B 1 54 ? 6.457 -6.637 5.121 1 97.44 54 GLY B N 1
ATOM 1473 C CA . GLY B 1 54 ? 5.531 -6.16 6.137 1 97.44 54 GLY B CA 1
ATOM 1474 C C . GLY B 1 54 ? 6.223 -5.512 7.32 1 97.44 54 GLY B C 1
ATOM 1475 O O . GLY B 1 54 ? 5.773 -4.48 7.82 1 97.44 54 GLY B O 1
ATOM 1476 N N . SER B 1 55 ? 7.281 -6.137 7.719 1 96.5 55 SER B N 1
ATOM 1477 C CA . SER B 1 55 ? 8.062 -5.594 8.828 1 96.5 55 SER B CA 1
ATOM 1478 C C . SER B 1 55 ? 8.68 -4.246 8.461 1 96.5 55 SER B C 1
ATOM 1480 O O . SER B 1 55 ? 8.711 -3.328 9.281 1 96.5 55 SER B O 1
ATOM 1482 N N . CYS B 1 56 ? 9.109 -4.164 7.273 1 96.56 56 CYS B N 1
ATOM 1483 C CA . CYS B 1 56 ? 9.695 -2.914 6.793 1 96.56 56 CYS B CA 1
ATOM 1484 C C . CYS B 1 56 ? 8.648 -1.806 6.754 1 96.56 56 CYS B C 1
ATOM 1486 O O . CYS B 1 56 ? 8.938 -0.66 7.105 1 96.56 56 CYS B O 1
ATOM 1488 N N . MET B 1 57 ? 7.473 -2.135 6.461 1 96.31 57 MET B N 1
ATOM 1489 C CA . MET B 1 57 ? 6.414 -1.142 6.297 1 96.31 57 MET B CA 1
ATOM 1490 C C . MET B 1 57 ? 5.809 -0.769 7.645 1 96.31 57 MET B C 1
ATOM 1492 O O . MET B 1 57 ? 5.16 0.272 7.773 1 96.31 57 MET B O 1
ATOM 1496 N N . GLU B 1 58 ? 6.078 -1.602 8.594 1 96.19 58 GLU B N 1
ATOM 1497 C CA . GLU B 1 58 ? 5.488 -1.388 9.914 1 96.19 58 GLU B CA 1
ATOM 1498 C C . GLU B 1 58 ? 6.023 -0.11 10.555 1 96.19 58 GLU B C 1
ATOM 1500 O O . GLU B 1 58 ? 5.285 0.598 11.25 1 96.19 58 GLU B O 1
ATOM 1505 N N . THR B 1 59 ? 7.234 0.194 10.375 1 93.31 59 THR B N 1
ATOM 1506 C CA . THR B 1 59 ? 7.84 1.391 10.953 1 93.31 59 THR B CA 1
ATOM 1507 C C . THR B 1 59 ? 7.18 2.65 10.398 1 93.31 59 THR B C 1
ATOM 1509 O O . THR B 1 59 ? 6.887 3.584 11.148 1 93.31 59 THR B O 1
ATOM 1512 N N . VAL B 1 60 ? 6.91 2.652 9.117 1 94.38 60 VAL B N 1
ATOM 1513 C CA . VAL B 1 60 ? 6.254 3.789 8.477 1 94.38 60 VAL B CA 1
ATOM 1514 C C . VAL B 1 60 ? 4.824 3.916 8.992 1 94.38 60 VAL B C 1
ATOM 1516 O O . VAL B 1 60 ? 4.348 5.02 9.258 1 94.38 60 VAL B O 1
ATOM 1519 N N . ALA B 1 61 ? 4.219 2.795 9.156 1 96.19 61 ALA B N 1
ATOM 1520 C CA . ALA B 1 61 ? 2.852 2.793 9.672 1 96.19 61 ALA B CA 1
ATOM 1521 C C . ALA B 1 61 ? 2.797 3.369 11.086 1 96.19 61 ALA B C 1
ATOM 1523 O O . ALA B 1 61 ? 1.903 4.156 11.406 1 96.19 61 ALA B O 1
ATOM 1524 N N . LYS B 1 62 ? 3.711 2.982 11.852 1 96.19 62 LYS B N 1
ATOM 1525 C CA . LYS B 1 62 ? 3.779 3.492 13.219 1 96.19 62 LYS B CA 1
ATOM 1526 C C . LYS B 1 62 ? 3.988 5.004 13.227 1 96.19 62 LYS B C 1
ATOM 1528 O O . LYS B 1 62 ? 3.367 5.715 14.023 1 96.19 62 LYS B O 1
ATOM 1533 N N . ALA B 1 63 ? 4.902 5.422 12.352 1 95.88 63 ALA B N 1
ATOM 1534 C CA . ALA B 1 63 ? 5.152 6.859 12.242 1 95.88 63 ALA B CA 1
ATOM 1535 C C . ALA B 1 63 ? 3.885 7.602 11.828 1 95.88 63 ALA B C 1
ATOM 1537 O O . ALA B 1 63 ? 3.578 8.664 12.375 1 95.88 63 ALA B O 1
ATOM 1538 N N . GLN B 1 64 ? 3.15 7.07 10.938 1 95.25 64 GLN B N 1
ATOM 1539 C CA . GLN B 1 64 ? 1.901 7.668 10.484 1 95.25 64 GLN B CA 1
ATOM 1540 C C . GLN B 1 64 ? 0.854 7.676 11.594 1 95.25 64 GLN B C 1
ATOM 1542 O O . GLN B 1 64 ? 0.067 8.617 11.703 1 95.25 64 GLN B O 1
ATOM 1547 N N . ASP B 1 65 ? 0.898 6.664 12.359 1 96.75 65 ASP B N 1
ATOM 1548 C CA . ASP B 1 65 ? -0.031 6.594 13.484 1 96.75 65 ASP B CA 1
ATOM 1549 C C . ASP B 1 65 ? 0.258 7.691 14.508 1 96.75 65 ASP B C 1
ATOM 1551 O O . ASP B 1 65 ? -0.664 8.336 15.016 1 96.75 65 ASP B O 1
ATOM 1555 N N . VAL B 1 66 ? 1.506 7.855 14.773 1 96.31 66 VAL B N 1
ATOM 1556 C CA . VAL B 1 66 ? 1.916 8.906 15.695 1 96.31 66 VAL B CA 1
ATOM 1557 C C . VAL B 1 66 ? 1.434 10.266 15.188 1 96.31 66 VAL B C 1
ATOM 1559 O O . VAL B 1 66 ? 0.794 11.016 15.922 1 96.31 66 VAL B O 1
ATOM 1562 N N . LEU B 1 67 ? 1.775 10.539 13.969 1 96.19 67 LEU B N 1
ATOM 1563 C CA . LEU B 1 67 ? 1.367 11.805 13.367 1 96.19 67 LEU B CA 1
ATOM 1564 C C . LEU B 1 67 ? -0.151 11.945 13.359 1 96.19 67 LEU B C 1
ATOM 1566 O O . LEU B 1 67 ? -0.685 13 13.695 1 96.19 67 LEU B O 1
ATOM 1570 N N . GLY B 1 68 ? -0.881 10.898 13.008 1 95.94 68 GLY B N 1
ATOM 1571 C CA . GLY B 1 68 ? -2.336 10.906 12.984 1 95.94 68 GLY B CA 1
ATOM 1572 C C . GLY B 1 68 ? -2.957 11.203 14.336 1 95.94 68 GLY B C 1
ATOM 1573 O O . GLY B 1 68 ? -3.908 11.977 14.438 1 95.94 68 GLY B O 1
ATOM 1574 N N . HIS B 1 69 ? -2.389 10.617 15.281 1 96.5 69 HIS B N 1
ATOM 1575 C CA . HIS B 1 69 ? -2.891 10.828 16.625 1 96.5 69 HIS B CA 1
ATOM 1576 C C . HIS B 1 69 ? -2.717 12.281 17.062 1 96.5 69 HIS B C 1
ATOM 1578 O O . HIS B 1 69 ? -3.645 12.891 17.609 1 96.5 69 HIS B O 1
ATOM 1584 N N . GLU B 1 70 ? -1.569 12.758 16.766 1 95.81 70 GLU B N 1
ATOM 1585 C CA . GLU B 1 70 ? -1.29 14.141 17.141 1 95.81 70 GLU B CA 1
ATOM 1586 C C . GLU B 1 70 ? -2.209 15.109 16.406 1 95.81 70 GLU B C 1
ATOM 1588 O O . GLU B 1 70 ? -2.693 16.078 17 1 95.81 70 GLU B O 1
ATOM 1593 N N . LEU B 1 71 ? -2.434 14.836 15.18 1 95 71 LEU B N 1
ATOM 1594 C CA . LEU B 1 71 ? -3.312 15.688 14.375 1 95 71 LEU B CA 1
ATOM 1595 C C . LEU B 1 71 ? -4.754 15.586 14.867 1 95 71 LEU B C 1
ATOM 1597 O O . LEU B 1 71 ? -5.465 16.594 14.922 1 95 71 LEU B O 1
ATOM 1601 N N . ASN B 1 72 ? -5.145 14.414 15.266 1 96.31 72 ASN B N 1
ATOM 1602 C CA . ASN B 1 72 ? -6.484 14.227 15.812 1 96.31 72 ASN B CA 1
ATOM 1603 C C . ASN B 1 72 ? -6.664 15 17.125 1 96.31 72 ASN B C 1
ATOM 1605 O O . ASN B 1 72 ? -7.711 15.609 17.344 1 96.31 72 ASN B O 1
ATOM 1609 N N . ASP B 1 73 ? -5.668 14.961 17.922 1 95.69 73 ASP B N 1
ATOM 1610 C CA . ASP B 1 73 ? -5.699 15.703 19.172 1 95.69 73 ASP B CA 1
ATOM 1611 C C . ASP B 1 73 ? -5.781 17.203 18.922 1 95.69 73 ASP B C 1
ATOM 1613 O O . ASP B 1 73 ? -6.582 17.906 19.547 1 95.69 73 ASP B O 1
ATOM 1617 N N . PHE B 1 74 ? -4.984 17.641 18.031 1 95.44 74 PHE B N 1
ATOM 1618 C CA . PHE B 1 74 ? -4.992 19.062 17.672 1 95.44 74 PHE B CA 1
ATOM 1619 C C . PHE B 1 74 ? -6.363 19.484 17.172 1 95.44 74 PHE B C 1
ATOM 1621 O O . PHE B 1 74 ? -6.891 20.531 17.578 1 95.44 74 PHE B O 1
ATOM 1628 N N . GLN B 1 75 ? -6.945 18.688 16.375 1 93.69 75 GLN B N 1
ATOM 1629 C CA . GLN B 1 75 ? -8.273 18.969 15.836 1 93.69 75 GLN B CA 1
ATOM 1630 C C . GLN B 1 75 ? -9.32 19 16.938 1 93.69 75 GLN B C 1
ATOM 1632 O O . GLN B 1 75 ? -10.227 19.828 16.938 1 93.69 75 GLN B O 1
ATOM 1637 N N . GLY B 1 76 ? -9.203 18.078 17.844 1 95.44 76 GLY B N 1
ATOM 1638 C CA . GLY B 1 76 ? -10.086 18.078 19 1 95.44 76 GLY B CA 1
ATOM 1639 C C . GLY B 1 76 ? -9.984 19.344 19.828 1 95.44 76 GLY B C 1
ATOM 1640 O O . GLY B 1 76 ? -11 19.875 20.266 1 95.44 76 GLY B O 1
ATOM 1641 N N . ARG B 1 77 ? -8.82 19.828 20.062 1 94.88 77 ARG B N 1
ATOM 1642 C CA . ARG B 1 77 ? -8.602 21.047 20.828 1 94.88 77 ARG B CA 1
ATOM 1643 C C . ARG B 1 77 ? -9.258 22.25 20.141 1 94.88 77 ARG B C 1
ATOM 1645 O O . ARG B 1 77 ? -9.914 23.062 20.797 1 94.88 77 ARG B O 1
ATOM 1652 N N . ILE B 1 78 ? -9.109 22.266 18.812 1 93.69 78 ILE B N 1
ATOM 1653 C CA . ILE B 1 78 ? -9.695 23.359 18.047 1 93.69 78 ILE B CA 1
ATOM 1654 C C . ILE B 1 78 ? -11.219 23.281 18.125 1 93.69 78 ILE B C 1
ATOM 1656 O O . ILE B 1 78 ? -11.883 24.312 18.297 1 93.69 78 ILE B O 1
ATOM 1660 N N . GLU B 1 79 ? -11.727 22.156 18.062 1 94.06 79 GLU B N 1
ATOM 1661 C CA . GLU B 1 79 ? -13.172 21.969 18.125 1 94.06 79 GLU B CA 1
ATOM 1662 C C . GLU B 1 79 ? -13.734 22.406 19.484 1 94.06 79 GLU B C 1
ATOM 1664 O O . GLU B 1 79 ? -14.742 23.094 19.547 1 94.06 79 GLU B O 1
ATOM 1669 N N . ARG B 1 80 ? -13.07 21.984 20.516 1 95.81 80 ARG B N 1
ATOM 1670 C CA . ARG B 1 80 ? -13.508 22.359 21.844 1 95.81 80 ARG B CA 1
ATOM 1671 C C . ARG B 1 80 ? -13.422 23.875 22.047 1 95.81 80 ARG B C 1
ATOM 1673 O O . ARG B 1 80 ? -14.297 24.469 22.688 1 95.81 80 ARG B O 1
ATOM 1680 N N . CYS B 1 81 ? -12.383 24.438 21.547 1 95.44 81 CYS B N 1
ATOM 1681 C CA . CYS B 1 81 ? -12.211 25.891 21.641 1 95.44 81 CYS B CA 1
ATOM 1682 C C . CYS B 1 81 ? -13.352 26.609 20.953 1 95.44 81 CYS B C 1
ATOM 1684 O O . CYS B 1 81 ? -13.93 27.547 21.516 1 95.44 81 CYS B O 1
ATOM 1686 N N . ILE B 1 82 ? -13.766 26.125 19.75 1 93.88 82 ILE B N 1
ATOM 1687 C CA . ILE B 1 82 ? -14.82 26.75 18.969 1 93.88 82 ILE B CA 1
ATOM 1688 C C . ILE B 1 82 ? -16.172 26.547 19.656 1 93.88 82 ILE B C 1
ATOM 1690 O O . ILE B 1 82 ? -17.016 27.438 19.656 1 93.88 82 ILE B O 1
ATOM 1694 N N . MET B 1 83 ? -16.344 25.375 20.219 1 94.81 83 MET B N 1
ATOM 1695 C CA . MET B 1 83 ? -17.578 25.094 20.953 1 94.81 83 MET B CA 1
ATOM 1696 C C . MET B 1 83 ? -17.734 26.047 22.141 1 94.81 83 MET B C 1
ATOM 1698 O O . MET B 1 83 ? -18.844 26.5 22.438 1 94.81 83 MET B O 1
ATOM 1702 N N . SER B 1 84 ? -16.688 26.391 22.859 1 95.38 84 SER B N 1
ATOM 1703 C CA . SER B 1 84 ? -16.703 27.359 23.938 1 95.38 84 SER B CA 1
ATOM 1704 C C . SER B 1 84 ? -17.156 28.734 23.438 1 95.38 84 SER B C 1
ATOM 1706 O O . SER B 1 84 ? -17.938 29.422 24.094 1 95.38 84 SER B O 1
ATOM 1708 N N . CYS B 1 85 ? -16.625 29.078 22.25 1 93.38 85 CYS B N 1
ATOM 1709 C CA . CYS B 1 85 ? -17.047 30.344 21.641 1 93.38 85 CYS B CA 1
ATOM 1710 C C . CYS B 1 85 ? -18.531 30.328 21.328 1 93.38 85 CYS B C 1
ATOM 1712 O O . CYS B 1 85 ? -19.219 31.328 21.562 1 93.38 85 CYS B O 1
ATOM 1714 N N . GLN B 1 86 ? -19.062 29.219 20.906 1 91.06 86 GLN B N 1
ATOM 1715 C CA . GLN B 1 86 ? -20.484 29.078 20.594 1 91.06 86 GLN B CA 1
ATOM 1716 C C . GLN B 1 86 ? -21.344 29.219 21.859 1 91.06 86 GLN B C 1
ATOM 1718 O O . GLN B 1 86 ? -22.375 29.891 21.844 1 91.06 86 GLN B O 1
ATOM 1723 N N . ASP B 1 87 ? -20.969 28.516 22.859 1 92.19 87 ASP B N 1
ATOM 1724 C CA . ASP B 1 87 ? -21.688 28.594 24.141 1 92.19 87 ASP B CA 1
ATOM 1725 C C . ASP B 1 87 ? -21.734 30.031 24.656 1 92.19 87 ASP B C 1
ATOM 1727 O O . ASP B 1 87 ? -22.781 30.5 25.109 1 92.19 87 ASP B O 1
ATOM 1731 N N . GLU B 1 88 ? -20.609 30.75 24.594 1 88.69 88 GLU B N 1
ATOM 1732 C CA . GLU B 1 88 ? -20.547 32.125 25.031 1 88.69 88 GLU B CA 1
ATOM 1733 C C . GLU B 1 88 ? -21.5 33 24.219 1 88.69 88 GLU B C 1
ATOM 1735 O O . GLU B 1 88 ? -22.141 33.906 24.766 1 88.69 88 GLU B O 1
ATOM 1740 N N . MET B 1 89 ? -21.531 32.719 22.922 1 87.44 89 MET B N 1
ATOM 1741 C CA . MET B 1 89 ? -22.438 33.438 22.031 1 87.44 89 MET B CA 1
ATOM 1742 C C . MET B 1 89 ? -23.891 33.219 22.438 1 87.44 89 MET B C 1
ATOM 1744 O O . MET B 1 89 ? -24.672 34.156 22.547 1 87.44 89 MET B O 1
ATOM 1748 N N . LYS B 1 90 ? -24.203 31.984 22.703 1 86.38 90 LYS B N 1
ATOM 1749 C CA . LYS B 1 90 ? -25.578 31.641 23.078 1 86.38 90 LYS B CA 1
ATOM 1750 C C . LYS B 1 90 ? -25.969 32.312 24.391 1 86.38 90 LYS B C 1
ATOM 1752 O O . LYS B 1 90 ? -27.109 32.75 24.562 1 86.38 90 LYS B O 1
ATOM 1757 N N . ASP B 1 91 ? -25.078 32.438 25.297 1 85.19 91 ASP B N 1
ATOM 1758 C CA . ASP B 1 91 ? -25.328 33.031 26.594 1 85.19 91 ASP B CA 1
ATOM 1759 C C . ASP B 1 91 ? -25.562 34.531 26.469 1 85.19 91 ASP B C 1
ATOM 1761 O O . ASP B 1 91 ? -26.266 35.125 27.281 1 85.19 91 ASP B O 1
ATOM 1765 N N . LYS B 1 92 ? -24.969 35.094 25.453 1 81.19 92 LYS B N 1
ATOM 1766 C CA . LYS B 1 92 ? -25.047 36.531 25.297 1 81.19 92 LYS B CA 1
ATOM 1767 C C . LYS B 1 92 ? -26.25 36.938 24.438 1 81.19 92 LYS B C 1
ATOM 1769 O O . LYS B 1 92 ? -26.656 38.094 24.422 1 81.19 92 LYS B O 1
ATOM 1774 N N . VAL B 1 93 ? -26.75 35.969 23.562 1 76.81 93 VAL B N 1
ATOM 1775 C CA . VAL B 1 93 ? -27.859 36.25 22.672 1 76.81 93 VAL B CA 1
ATOM 1776 C C . VAL B 1 93 ? -29.156 36.312 23.469 1 76.81 93 VAL B C 1
ATOM 1778 O O . VAL B 1 93 ? -29.688 35.312 23.906 1 76.81 93 VAL B O 1
ATOM 1781 N N . THR B 1 94 ? -29.391 36.906 24.531 1 68 94 THR B N 1
ATOM 1782 C CA . THR B 1 94 ? -30.672 37.031 25.203 1 68 94 THR B CA 1
ATOM 1783 C C . THR B 1 94 ? -31.594 37.969 24.438 1 68 94 THR B C 1
ATOM 1785 O O . THR B 1 94 ? -32.812 37.781 24.438 1 68 94 THR B O 1
ATOM 1788 N N . ASP B 1 95 ? -31.266 39.344 23.969 1 59.84 95 ASP B N 1
ATOM 1789 C CA . ASP B 1 95 ? -32.188 40.312 23.406 1 59.84 95 ASP B CA 1
ATOM 1790 C C . ASP B 1 95 ? -31.812 40.625 21.953 1 59.84 95 ASP B C 1
ATOM 1792 O O . ASP B 1 95 ? -30.641 40.562 21.578 1 59.84 95 ASP B O 1
ATOM 1796 N N . LYS B 1 96 ? -32.781 40.562 21.297 1 57.19 96 LYS B N 1
ATOM 1797 C CA . LYS B 1 96 ? -32.938 40.75 19.859 1 57.19 96 LYS B CA 1
ATOM 1798 C C . LYS B 1 96 ? -31.844 41.656 19.297 1 57.19 96 LYS B C 1
ATOM 1800 O O . LYS B 1 96 ? -31.438 41.5 18.141 1 57.19 96 LYS B O 1
ATOM 1805 N N . SER B 1 97 ? -31.516 42.75 19.75 1 55 97 SER B N 1
ATOM 1806 C CA . SER B 1 97 ? -30.75 43.875 19.234 1 55 97 SER B CA 1
ATOM 1807 C C . SER B 1 97 ? -29.25 43.562 19.188 1 55 97 SER B C 1
ATOM 1809 O O . SER B 1 97 ? -28.5 44.188 18.438 1 55 97 SER B O 1
ATOM 1811 N N . LEU B 1 98 ? -28.703 42.562 19.922 1 58.19 98 LEU B N 1
ATOM 1812 C CA . LEU B 1 98 ? -27.312 42.312 20.297 1 58.19 98 LEU B CA 1
ATOM 1813 C C . LEU B 1 98 ? -26.641 41.406 19.281 1 58.19 98 LEU B C 1
ATOM 1815 O O . LEU B 1 98 ? -25.484 41.031 19.453 1 58.19 98 LEU B O 1
ATOM 1819 N N . SER B 1 99 ? -27.344 41.406 18.016 1 68.81 99 SER B N 1
ATOM 1820 C CA . SER B 1 99 ? -27 40.312 17.109 1 68.81 99 SER B CA 1
ATOM 1821 C C . SER B 1 99 ? -25.688 40.594 16.406 1 68.81 99 SER B C 1
ATOM 1823 O O . SER B 1 99 ? -24.828 39.688 16.328 1 68.81 99 SER B O 1
ATOM 1825 N N . LYS B 1 100 ? -25.5 41.875 15.984 1 78.06 100 LYS B N 1
ATOM 1826 C CA . LYS B 1 100 ? -24.281 42.156 15.242 1 78.06 100 LYS B CA 1
ATOM 1827 C C . LYS B 1 100 ? -23.062 42.125 16.156 1 78.06 100 LYS B C 1
ATOM 1829 O O . LYS B 1 100 ? -22 41.594 15.781 1 78.06 100 LYS B O 1
ATOM 1834 N N . LYS B 1 101 ? -23.203 42.719 17.344 1 79.88 101 LYS B N 1
ATOM 1835 C CA . LYS B 1 101 ? -22.094 42.719 18.312 1 79.88 101 LYS B CA 1
ATOM 1836 C C . LYS B 1 101 ? -21.75 41.312 18.766 1 79.88 101 LYS B C 1
ATOM 1838 O O . LYS B 1 101 ? -20.578 41 18.953 1 79.88 101 LYS B O 1
ATOM 1843 N N . VAL B 1 102 ? -22.719 40.469 18.797 1 81.31 102 VAL B N 1
ATOM 1844 C CA . VAL B 1 102 ? -22.531 39.094 19.25 1 81.31 102 VAL B CA 1
ATOM 1845 C C . VAL B 1 102 ? -21.828 38.281 18.156 1 81.31 102 VAL B C 1
ATOM 1847 O O . VAL B 1 102 ? -20.922 37.5 18.453 1 81.31 102 VAL B O 1
ATOM 1850 N N . THR B 1 103 ? -22.203 38.594 16.906 1 82.06 103 THR B N 1
ATOM 1851 C CA . THR B 1 103 ? -21.562 37.938 15.781 1 82.06 103 THR B CA 1
ATOM 1852 C C . THR B 1 103 ? -20.094 38.344 15.672 1 82.06 103 THR B C 1
ATOM 1854 O O . THR B 1 103 ? -19.234 37.5 15.398 1 82.06 103 THR B O 1
ATOM 1857 N N . ALA B 1 104 ? -19.875 39.625 15.922 1 86 104 ALA B N 1
ATOM 1858 C CA . ALA B 1 104 ? -18.5 40.125 15.875 1 86 104 ALA B CA 1
ATOM 1859 C C . ALA B 1 104 ? -17.656 39.531 16.984 1 86 104 ALA B C 1
ATOM 1861 O O . ALA B 1 104 ? -16.5 39.188 16.781 1 86 104 ALA B O 1
ATOM 1862 N N . HIS B 1 105 ? -18.297 39.406 18.109 1 86.25 105 HIS B N 1
ATOM 1863 C CA . HIS B 1 105 ? -17.594 38.781 19.234 1 86.25 105 HIS B CA 1
ATOM 1864 C C . HIS B 1 105 ? -17.281 37.312 18.953 1 86.25 105 HIS B C 1
ATOM 1866 O O . HIS B 1 105 ? -16.188 36.844 19.281 1 86.25 105 HIS B O 1
ATOM 1872 N N . TYR B 1 106 ? -18.203 36.562 18.391 1 88.81 106 TYR B N 1
ATOM 1873 C CA . TYR B 1 106 ? -18 35.156 18.016 1 88.81 106 TYR B CA 1
ATOM 1874 C C . TYR B 1 106 ? -16.828 35.031 17.062 1 88.81 106 TYR B C 1
ATOM 1876 O O . TYR B 1 106 ? -15.961 34.156 17.234 1 88.81 106 TYR B O 1
ATOM 1884 N N . GLU B 1 107 ? -16.766 35.875 16.047 1 88.5 107 GLU B N 1
ATOM 1885 C CA . GLU B 1 107 ? -15.688 35.844 15.062 1 88.5 107 GLU B CA 1
ATOM 1886 C C . GLU B 1 107 ? -14.336 36.094 15.711 1 88.5 107 GLU B C 1
ATOM 1888 O O . GLU B 1 107 ? -13.344 35.438 15.383 1 88.5 107 GLU B O 1
ATOM 1893 N N . GLU B 1 108 ? -14.344 37.094 16.594 1 91.62 108 GLU B N 1
ATOM 1894 C CA . GLU B 1 108 ? -13.109 37.375 17.312 1 91.62 108 GLU B CA 1
ATOM 1895 C C . GLU B 1 108 ? -12.688 36.188 18.188 1 91.62 108 GLU B C 1
ATOM 1897 O O . GLU B 1 108 ? -11.5 35.875 18.281 1 91.62 108 GLU B O 1
ATOM 1902 N N . CYS B 1 109 ? -13.602 35.562 18.734 1 92.44 109 CYS B N 1
ATOM 1903 C CA . CYS B 1 109 ? -13.352 34.406 19.562 1 92.44 109 CYS B CA 1
ATOM 1904 C C . CYS B 1 109 ? -12.742 33.25 18.75 1 92.44 109 CYS B C 1
ATOM 1906 O O . CYS B 1 109 ? -11.758 32.656 19.172 1 92.44 109 CYS B O 1
ATOM 1908 N N . VAL B 1 110 ? -13.258 32.969 17.609 1 92.06 110 VAL B N 1
ATOM 1909 C CA . VAL B 1 110 ? -12.766 31.922 16.734 1 92.06 110 VAL B CA 1
ATOM 1910 C C . VAL B 1 110 ? -11.336 32.219 16.297 1 92.06 110 VAL B C 1
ATOM 1912 O O . VAL B 1 110 ? -10.492 31.344 16.234 1 92.06 110 VAL B O 1
ATOM 1915 N N . ILE B 1 111 ? -11.094 33.469 16.031 1 93.31 111 ILE B N 1
ATOM 1916 C CA . ILE B 1 111 ? -9.75 33.875 15.633 1 93.31 111 ILE B CA 1
ATOM 1917 C C . ILE B 1 111 ? -8.773 33.625 16.781 1 93.31 111 ILE B C 1
ATOM 1919 O O . ILE B 1 111 ? -7.656 33.156 16.562 1 93.31 111 ILE B O 1
ATOM 1923 N N . GLN B 1 112 ? -9.234 33.938 17.938 1 93.31 112 GLN B N 1
ATOM 1924 C CA . GLN B 1 112 ? -8.391 33.719 19.109 1 93.31 112 GLN B CA 1
ATOM 1925 C C . GLN B 1 112 ? -8.117 32.219 19.281 1 93.31 112 GLN B C 1
ATOM 1927 O O . GLN B 1 112 ? -7.012 31.828 19.672 1 93.31 112 GLN B O 1
ATOM 1932 N N . CYS B 1 113 ? -9.117 31.406 19.031 1 93.38 113 CYS B N 1
ATOM 1933 C CA . CYS B 1 113 ? -8.938 29.953 19.078 1 93.38 113 CYS B CA 1
ATOM 1934 C C . CYS B 1 113 ? -7.863 29.5 18.094 1 93.38 113 CYS B C 1
ATOM 1936 O O . CYS B 1 113 ? -6.992 28.703 18.438 1 93.38 113 CYS B O 1
ATOM 1938 N N . ALA B 1 114 ? -7.977 29.984 16.875 1 93.31 114 ALA B N 1
ATOM 1939 C CA . ALA B 1 114 ? -6.992 29.641 15.859 1 93.31 114 ALA B CA 1
ATOM 1940 C C . ALA B 1 114 ? -5.586 30.031 16.297 1 93.31 114 ALA B C 1
ATOM 1942 O O . ALA B 1 114 ? -4.664 29.219 16.266 1 93.31 114 ALA B O 1
ATOM 1943 N N . ASP B 1 115 ? -5.434 31.234 16.766 1 93.69 115 ASP B N 1
ATOM 1944 C CA . ASP B 1 115 ? -4.125 31.75 17.156 1 93.69 115 ASP B CA 1
ATOM 1945 C C . ASP B 1 115 ? -3.533 30.953 18.312 1 93.69 115 ASP B C 1
ATOM 1947 O O . ASP B 1 115 ? -2.354 30.594 18.297 1 93.69 115 ASP B O 1
ATOM 1951 N N . THR B 1 116 ? -4.344 30.703 19.281 1 92.69 116 THR B N 1
ATOM 1952 C CA . THR B 1 116 ? -3.904 29.953 20.453 1 92.69 116 THR B CA 1
ATOM 1953 C C . THR B 1 116 ? -3.434 28.562 20.062 1 92.69 116 THR B C 1
ATOM 1955 O O . THR B 1 116 ? -2.365 28.109 20.5 1 92.69 116 THR B O 1
ATOM 1958 N N . ASN B 1 117 ? -4.254 27.938 19.266 1 93.44 117 ASN B N 1
ATOM 1959 C CA . ASN B 1 117 ? -3.93 26.547 18.906 1 93.44 117 ASN B CA 1
ATOM 1960 C C . ASN B 1 117 ? -2.77 26.484 17.922 1 93.44 117 ASN B C 1
ATOM 1962 O O . ASN B 1 117 ? -1.984 25.531 17.953 1 93.44 117 ASN B O 1
ATOM 1966 N N . ILE B 1 118 ? -2.59 27.406 17.031 1 95 118 ILE B N 1
ATOM 1967 C CA . ILE B 1 118 ? -1.44 27.484 16.141 1 95 118 ILE B CA 1
ATOM 1968 C C . ILE B 1 118 ? -0.153 27.578 16.953 1 95 118 ILE B C 1
ATOM 1970 O O . ILE B 1 118 ? 0.85 26.938 16.609 1 95 118 ILE B O 1
ATOM 1974 N N . ARG B 1 119 ? -0.227 28.328 18.016 1 93.75 119 ARG B N 1
ATOM 1975 C CA . ARG B 1 119 ? 0.935 28.438 18.891 1 93.75 119 ARG B CA 1
ATOM 1976 C C . ARG B 1 119 ? 1.291 27.078 19.516 1 93.75 119 ARG B C 1
ATOM 1978 O O . ARG B 1 119 ? 2.467 26.781 19.719 1 93.75 119 ARG B O 1
ATOM 1985 N N . ALA B 1 120 ? 0.317 26.297 19.734 1 92.94 120 ALA B N 1
ATOM 1986 C CA . ALA B 1 120 ? 0.526 24.984 20.359 1 92.94 120 ALA B CA 1
ATOM 1987 C C . ALA B 1 120 ? 1.158 24.016 19.359 1 92.94 120 ALA B C 1
ATOM 1989 O O . ALA B 1 120 ? 1.69 22.969 19.766 1 92.94 120 ALA B O 1
ATOM 1990 N N . LEU B 1 121 ? 1.169 24.328 18.047 1 95.19 121 LEU B N 1
ATOM 1991 C CA . LEU B 1 121 ? 1.661 23.422 17.016 1 95.19 121 LEU B CA 1
ATOM 1992 C C . LEU B 1 121 ? 3.162 23.188 17.172 1 95.19 121 LEU B C 1
ATOM 1994 O O . LEU B 1 121 ? 3.676 22.141 16.781 1 95.19 121 LEU B O 1
ATOM 1998 N N . SER B 1 122 ? 3.82 24.234 17.656 1 93.5 122 SER B N 1
ATOM 1999 C CA . SER B 1 122 ? 5.25 24.062 17.875 1 93.5 122 SER B CA 1
ATOM 2000 C C . SER B 1 122 ? 5.527 22.922 18.859 1 93.5 122 SER B C 1
ATOM 2002 O O . SER B 1 122 ? 6.445 22.125 18.641 1 93.5 122 SER B O 1
ATOM 2004 N N . GLY B 1 123 ? 4.715 22.906 19.906 1 94.31 123 GLY B N 1
ATOM 2005 C CA . GLY B 1 123 ? 4.824 21.812 20.844 1 94.31 123 GLY B CA 1
ATOM 2006 C C . GLY B 1 123 ? 4.488 20.469 20.234 1 94.31 123 GLY B C 1
ATOM 2007 O O . GLY B 1 123 ? 5.172 19.469 20.5 1 94.31 123 GLY B O 1
ATOM 2008 N N . VAL B 1 124 ? 3.5 20.438 19.422 1 94.94 124 VAL B N 1
ATOM 2009 C CA . VAL B 1 124 ? 3.09 19.219 18.719 1 94.94 124 VAL B CA 1
ATOM 2010 C C . VAL B 1 124 ? 4.223 18.734 17.828 1 94.94 124 VAL B C 1
ATOM 2012 O O . VAL B 1 124 ? 4.547 17.547 17.812 1 94.94 124 VAL B O 1
ATOM 2015 N N . THR B 1 125 ? 4.812 19.641 17.078 1 96.19 125 THR B N 1
ATOM 2016 C CA . THR B 1 125 ? 5.906 19.312 16.172 1 96.19 125 THR B CA 1
ATOM 2017 C C . THR B 1 125 ? 7.055 18.641 16.922 1 96.19 125 THR B C 1
ATOM 2019 O O . THR B 1 125 ? 7.559 17.594 16.5 1 96.19 125 THR B O 1
ATOM 2022 N N . LYS B 1 126 ? 7.391 19.234 18.031 1 94.94 126 LYS B N 1
ATOM 2023 C CA . LYS B 1 126 ? 8.5 18.703 18.828 1 94.94 126 LYS B CA 1
ATOM 2024 C C . LYS B 1 126 ? 8.18 17.312 19.375 1 94.94 126 LYS B C 1
ATOM 2026 O O . LYS B 1 126 ? 9.031 16.422 19.359 1 94.94 126 LYS B O 1
ATOM 2031 N N . ARG B 1 127 ? 7.035 17.125 19.781 1 94.69 127 ARG B N 1
ATOM 2032 C CA . ARG B 1 127 ? 6.602 15.836 20.297 1 94.69 127 ARG B CA 1
ATOM 2033 C C . ARG B 1 127 ? 6.637 14.766 19.219 1 94.69 127 ARG B C 1
ATOM 2035 O O . ARG B 1 127 ? 7.129 13.664 19.453 1 94.69 127 ARG B O 1
ATOM 2042 N N . VAL B 1 128 ? 6.113 15.125 18.109 1 95.69 128 VAL B N 1
ATOM 2043 C CA . VAL B 1 128 ? 6.086 14.195 16.984 1 95.69 128 VAL B CA 1
ATOM 2044 C C . VAL B 1 128 ? 7.512 13.836 16.562 1 95.69 128 VAL B C 1
ATOM 2046 O O . VAL B 1 128 ? 7.832 12.664 16.359 1 95.69 128 VAL B O 1
ATOM 2049 N N . GLN B 1 129 ? 8.352 14.828 16.469 1 94.56 129 GLN B N 1
ATOM 2050 C CA . GLN B 1 129 ? 9.734 14.594 16.062 1 94.56 129 GLN B CA 1
ATOM 2051 C C . GLN B 1 129 ? 10.445 13.68 17.062 1 94.56 129 GLN B C 1
ATOM 2053 O O . GLN B 1 129 ? 11.211 12.797 16.656 1 94.56 129 GLN B O 1
ATOM 2058 N N . THR B 1 130 ? 10.172 13.898 18.312 1 94.5 130 THR B N 1
ATOM 2059 C CA . THR B 1 130 ? 10.758 13.062 19.344 1 94.5 130 THR B CA 1
ATOM 2060 C C . THR B 1 130 ? 10.281 11.617 19.203 1 94.5 130 THR B C 1
ATOM 2062 O O . THR B 1 130 ? 11.086 10.68 19.281 1 94.5 130 THR B O 1
ATOM 2065 N N . GLN B 1 131 ? 9.039 11.445 19 1 93.75 131 GLN B N 1
ATOM 2066 C CA . GLN B 1 131 ? 8.477 10.109 18.844 1 93.75 131 GLN B CA 1
ATOM 2067 C C . GLN B 1 131 ? 9.008 9.438 17.578 1 93.75 131 GLN B C 1
ATOM 2069 O O . GLN B 1 131 ? 9.312 8.242 17.594 1 93.75 131 GLN B O 1
ATOM 2074 N N . LEU B 1 132 ? 9.07 10.172 16.5 1 93.5 132 LEU B N 1
ATOM 2075 C CA . LEU B 1 132 ? 9.555 9.625 15.227 1 93.5 132 LEU B CA 1
ATOM 2076 C C . LEU B 1 132 ? 11.016 9.227 15.336 1 93.5 132 LEU B C 1
ATOM 2078 O O . LEU B 1 132 ? 11.445 8.242 14.727 1 93.5 132 LEU B O 1
ATOM 2082 N N . SER B 1 133 ? 11.789 9.977 16.094 1 92.44 133 SER B N 1
ATOM 2083 C CA . SER B 1 133 ? 13.211 9.672 16.266 1 92.44 133 SER B CA 1
ATOM 2084 C C . SER B 1 133 ? 13.406 8.336 16.984 1 92.44 133 SER B C 1
ATOM 2086 O O . SER B 1 133 ? 14.422 7.668 16.781 1 92.44 133 SER B O 1
ATOM 2088 N N . LYS B 1 134 ? 12.391 7.93 17.75 1 90.06 134 LYS B N 1
ATOM 2089 C CA . LYS B 1 134 ? 12.461 6.66 18.469 1 90.06 134 LYS B CA 1
ATOM 2090 C C . LYS B 1 134 ? 12.125 5.492 17.547 1 90.06 134 LYS B C 1
ATOM 2092 O O . LYS B 1 134 ? 12.492 4.348 17.828 1 90.06 134 LYS B O 1
ATOM 2097 N N . ILE B 1 135 ? 11.391 5.754 16.562 1 86.44 135 ILE B N 1
ATOM 2098 C CA . ILE B 1 135 ? 10.984 4.723 15.625 1 86.44 135 ILE B CA 1
ATOM 2099 C C . ILE B 1 135 ? 12.125 4.418 14.656 1 86.44 135 ILE B C 1
ATOM 2101 O O . ILE B 1 135 ? 12.336 3.264 14.281 1 86.44 135 ILE B O 1
ATOM 2105 N N . VAL B 1 136 ? 12.875 5.391 14.07 1 71 136 VAL B N 1
ATOM 2106 C CA . VAL B 1 136 ? 13.938 5.238 13.078 1 71 136 VAL B CA 1
ATOM 2107 C C . VAL B 1 136 ? 15.148 4.559 13.711 1 71 136 VAL B C 1
ATOM 2109 O O . VAL B 1 136 ? 15.922 3.891 13.031 1 71 136 VAL B O 1
ATOM 2112 N N . LYS B 1 137 ? 15.328 4.496 15.008 1 58.47 137 LYS B N 1
ATOM 2113 C CA . LYS B 1 137 ? 16.531 3.896 15.57 1 58.47 137 LYS B CA 1
ATOM 2114 C C . LYS B 1 137 ? 16.469 2.373 15.5 1 58.47 137 LYS B C 1
ATOM 2116 O O . LYS B 1 137 ? 15.391 1.787 15.602 1 58.47 137 LYS B O 1
#

Nearest PDB structures (foldseek):
  5j0l-assembly1_B  TM=3.279E-01  e=3.017E-01  synthetic construct
  7sqc-assembly1_1V  TM=2.954E-01  e=3.938E+00  Chlamydomonas reinhardtii
  8odt-assembly1_E  TM=2.496E-01  e=6.583E+00  Escherichia coli K-12
  5j0l-assembly1_B  TM=3.139E-01  e=3.637E-01  synthetic construct
  7sqc-assembly1_1V  TM=2.959E-01  e=5.348E+00  Chlamydomonas reinhardtii

Foldseek 3Di:
DVVLVVLLVVLVVVLVVVLCVVFLVVLVVQLVVQLVVLVVPPVDDPVRSVVSNVVSCVLNVVLVVLVVVLVVVLVVQLVVQLVVLVVVLVVQPPDDVCVVVSVVSSVVSNNVSSVVSSVCVVVSSVVSNVVSVVSSD/DVVLVVLLVVLVVVLVVVLCVVFLVVLVVQLVVQLVVLVPPPVDDPVRSVVSNVVSCVLNVVLVVLVVVLVVVLVVQLVVQLVVLVVVLVVVPPDDPCVVVSVVSSVVSNNVSSVVSSVCVVVSSVVSNVVSVVSSD

Sequence (274 aa):
MEAAQKKVEDAVNGMLNEIDTSHLRNLQAQSFKCCASCCDDTKKTMEDRQRCIGSCMETVAKAQDVLGHELNDFQGRIERCIMSCQDEMKDKVTDKSLSKKVTAHYEECVIQCADTNIRALSGVTKRVQTQLSKIVKMEAAQKKVEDAVNGMLNEIDTSHLRNLQAQSFKCCASCCDDTKKTMEDRQRCIGSCMETVAKAQDVLGHELNDFQGRIERCIMSCQDEMKDKVTDKSLSKKVTAHYEECVIQCADTNIRALSGVTKRVQTQLSKIVK